Protein AF-A0A1W2EGC6-F1 (afdb_monomer)

Mean predicted aligned error: 6.29 Å

Foldseek 3Di:
DCQVLVLLCLLDVCRSVLDDDDDDPDAQLVVLLVVLVCLVVVPLQAAAEHAPLLDFDQDQLVPDDPVLLLDLVSLQVNVCRGRVDGLVRSNHDFDDDPPDVRSVSSSVSSNSSSVCCVQRYDYHPHRGPLVLLDDLVVLVVVLVVVVWDRDDDDPPSLVNLQVSLCRNPVGSPPVSSVVSSSVSSVVSSVVCDPSSVVVSVVSVSSVVSVVD

Secondary structure (DSSP, 8-state):
--HHHHHHHHH-TTHHHH------SSHHHHHHHHHHHHHHTT-SS--EEE-GGG------GGGS-HHHHH-HHHHHHHHHHHHSS-HHHH-------TTTHHHHHHHHHHHHHHHHHHHHEEE-SSSSHHHHH--HHHHHHHHHHTT-------S-HHHHHHHHHHHHHSS--HHHHHHHHHHHHHHHHHHT-HHHHHHHHHHHHHHHHT--

Sequence (212 aa):
MRRSIDVLAEIGGDYPLLFSVKYFPGGAENIYKKAVVYSEENEIHKFILLDGD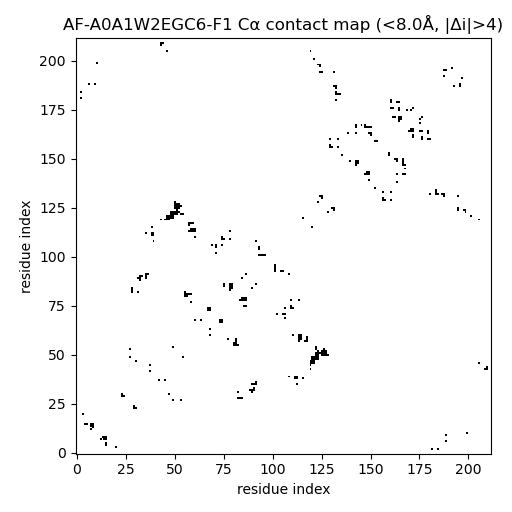KKKVKYDPDTFTTAESENLDFIKSKLKEETSIDFQNLGFRIDGGNMGGNNTQKKESALNYLKFLLKNLEYFPKNIPEEIIWNENFAIDILTATKSTIPTFNTNFKKNIADFTRELYGNDEKSNIKAAQKIFINNFIKKKNNEYHQLSKILQDFKSHVKN

pLDDT: mean 88.52, std 12.73, range [41.5, 98.44]

Solvent-accessible surface area (backbone atoms only — not comparable to full-atom values): 12422 Å² total; per-residue (Å²): 137,68,69,68,46,60,56,28,38,73,78,34,80,60,43,46,80,74,54,87,89,80,86,72,85,74,54,69,61,50,50,55,32,53,45,44,57,39,38,76,67,66,50,72,88,62,72,44,79,44,50,24,72,69,65,56,67,77,56,63,65,90,74,50,52,73,71,50,70,70,32,54,69,56,51,39,50,52,48,23,65,47,61,74,42,55,63,90,73,35,66,75,92,73,71,91,56,99,68,73,56,43,58,56,51,51,38,51,54,51,47,48,38,36,49,37,46,59,76,32,47,49,56,40,93,41,52,43,74,50,62,68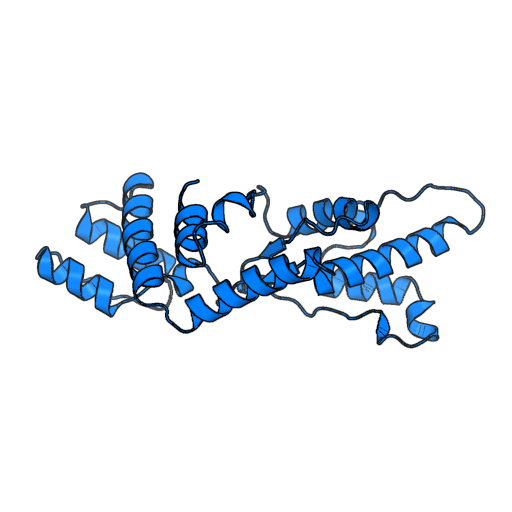,35,60,51,67,69,62,50,52,54,51,30,56,75,69,72,34,72,79,78,90,72,67,92,52,39,69,56,38,51,37,52,53,16,24,50,75,70,77,40,58,48,75,69,43,36,52,50,47,52,48,56,31,45,53,48,38,65,72,64,56,46,73,66,49,52,53,54,51,46,56,56,49,52,57,59,53,63,63,76,112

Organism: NCBI:txid475255

Structure (mmCIF, N/CA/C/O backbone):
data_AF-A0A1W2EGC6-F1
#
_entry.id   AF-A0A1W2EGC6-F1
#
loop_
_atom_site.group_PDB
_atom_site.id
_atom_site.type_symbol
_atom_site.label_atom_id
_atom_site.label_alt_id
_atom_site.label_comp_id
_atom_site.label_asym_id
_atom_site.label_entity_id
_atom_site.label_seq_id
_atom_site.pdbx_PDB_ins_code
_atom_site.Cartn_x
_atom_site.Cartn_y
_atom_site.Cartn_z
_atom_site.occupancy
_atom_site.B_iso_or_equiv
_atom_site.auth_seq_id
_atom_site.auth_comp_id
_atom_site.auth_asym_id
_atom_site.auth_atom_id
_atom_site.pdbx_PDB_model_num
ATOM 1 N N . MET A 1 1 ? -9.279 -9.678 7.321 1.00 42.44 1 MET A N 1
ATOM 2 C CA . MET A 1 1 ? -10.042 -10.578 6.434 1.00 42.44 1 MET A CA 1
ATOM 3 C C . MET A 1 1 ? -11.360 -9.958 5.951 1.00 42.44 1 MET A C 1
ATOM 5 O O . MET A 1 1 ? -11.571 -9.999 4.758 1.00 42.44 1 MET A O 1
ATOM 9 N N . ARG A 1 2 ? -12.194 -9.311 6.793 1.00 41.50 2 ARG A N 1
ATOM 10 C CA . ARG A 1 2 ? -13.458 -8.648 6.359 1.00 41.50 2 ARG A CA 1
ATOM 11 C C . ARG A 1 2 ? -13.393 -7.140 6.017 1.00 41.50 2 ARG A C 1
ATOM 13 O O . ARG A 1 2 ? -14.349 -6.599 5.498 1.00 41.50 2 ARG A O 1
ATOM 20 N N . ARG A 1 3 ? -12.280 -6.453 6.291 1.00 54.50 3 ARG A N 1
ATOM 21 C CA . ARG A 1 3 ? -12.249 -4.977 6.404 1.00 54.50 3 ARG A CA 1
ATOM 22 C C . ARG A 1 3 ? -12.181 -4.196 5.087 1.00 54.50 3 ARG A C 1
ATOM 24 O O . ARG A 1 3 ? -12.656 -3.074 5.034 1.00 54.50 3 ARG A O 1
ATOM 31 N N . SER A 1 4 ? -11.573 -4.767 4.052 1.00 55.12 4 SER A N 1
ATOM 32 C CA . SER A 1 4 ? -11.514 -4.164 2.715 1.00 55.12 4 SER A CA 1
ATOM 33 C C . SER A 1 4 ? -12.829 -4.337 1.949 1.00 55.12 4 SER A C 1
ATOM 35 O O . SER A 1 4 ? -13.190 -3.466 1.170 1.00 55.12 4 SER A O 1
ATOM 37 N N . ILE A 1 5 ? -13.571 -5.416 2.219 1.00 58.78 5 ILE A N 1
ATOM 38 C CA . ILE A 1 5 ? -14.893 -5.687 1.631 1.00 58.78 5 ILE A CA 1
ATOM 39 C C . ILE A 1 5 ? -15.913 -4.627 2.065 1.00 58.78 5 ILE A C 1
ATOM 41 O O . ILE A 1 5 ? -16.660 -4.141 1.224 1.00 58.78 5 ILE A O 1
ATOM 45 N N . ASP A 1 6 ? -15.894 -4.226 3.340 1.00 60.75 6 ASP A N 1
ATOM 46 C CA . ASP A 1 6 ? -16.806 -3.204 3.873 1.00 60.75 6 ASP A CA 1
ATOM 47 C C . ASP A 1 6 ? -16.592 -1.836 3.185 1.00 60.75 6 ASP A C 1
ATOM 49 O O . ASP A 1 6 ? -17.552 -1.153 2.842 1.00 60.75 6 ASP A O 1
ATOM 53 N N . VAL A 1 7 ? -15.333 -1.462 2.907 1.00 61.69 7 VAL A N 1
ATOM 54 C CA . VAL A 1 7 ? -15.005 -0.238 2.147 1.00 61.69 7 VAL A CA 1
ATOM 55 C C . VAL A 1 7 ? -15.459 -0.356 0.691 1.00 61.69 7 VAL A C 1
ATOM 57 O O . VAL A 1 7 ? -16.037 0.583 0.151 1.00 61.69 7 VAL A O 1
ATOM 60 N N . LEU A 1 8 ? -15.220 -1.507 0.054 1.00 65.06 8 LEU A N 1
ATOM 61 C CA . LEU A 1 8 ? -15.619 -1.748 -1.334 1.00 65.06 8 LEU A CA 1
ATOM 62 C C . LEU A 1 8 ? -17.143 -1.683 -1.504 1.00 65.06 8 LEU A C 1
ATOM 64 O O . LEU A 1 8 ? -17.611 -1.067 -2.455 1.00 65.06 8 LEU A O 1
ATOM 68 N N . ALA A 1 9 ? -17.912 -2.254 -0.574 1.00 67.50 9 ALA A N 1
ATOM 69 C CA . ALA A 1 9 ? -19.376 -2.278 -0.638 1.00 67.50 9 ALA A CA 1
ATOM 70 C C . ALA A 1 9 ? -19.982 -0.867 -0.645 1.00 67.50 9 ALA A C 1
ATOM 72 O O . ALA A 1 9 ? -20.970 -0.614 -1.328 1.00 67.50 9 ALA A O 1
ATOM 73 N N . GLU A 1 10 ? -19.348 0.061 0.069 1.00 70.56 10 GLU A N 1
ATOM 74 C CA . GLU A 1 10 ? -19.782 1.455 0.194 1.00 70.56 10 GLU A CA 1
ATOM 75 C C . GLU A 1 10 ? -19.385 2.333 -1.000 1.00 70.56 10 GLU A C 1
ATOM 77 O O . GLU A 1 10 ? -20.019 3.358 -1.249 1.00 70.56 10 GLU A O 1
ATOM 82 N N . ILE A 1 11 ? -18.361 1.935 -1.764 1.00 66.56 11 ILE A N 1
ATOM 83 C CA . ILE A 1 11 ? -18.019 2.570 -3.051 1.00 66.56 11 ILE A CA 1
ATOM 84 C C . ILE A 1 11 ? -19.048 2.176 -4.126 1.00 66.56 11 ILE A C 1
ATOM 86 O O . ILE A 1 11 ? -19.343 2.958 -5.030 1.00 66.56 11 ILE A O 1
ATOM 90 N N . GLY A 1 12 ? -19.624 0.979 -4.013 1.00 66.69 12 GLY A N 1
ATOM 91 C CA . GLY A 1 12 ? -20.760 0.513 -4.800 1.00 66.69 12 GLY A CA 1
ATOM 92 C C . GLY A 1 12 ? -20.976 -0.986 -4.608 1.00 66.69 12 GLY A C 1
ATOM 93 O O . GLY A 1 12 ? -20.007 -1.732 -4.473 1.00 66.69 12 GLY A O 1
ATOM 94 N N . GLY A 1 13 ? -22.235 -1.436 -4.642 1.00 63.94 13 GLY A N 1
ATOM 95 C CA . GLY A 1 13 ? -22.616 -2.817 -4.304 1.00 63.94 13 GLY A CA 1
ATOM 96 C C . GLY A 1 13 ? -21.863 -3.911 -5.074 1.00 63.94 13 GLY A C 1
ATOM 97 O O . GLY A 1 13 ? -21.636 -4.991 -4.534 1.00 63.94 13 GLY A O 1
ATOM 98 N N . ASP A 1 14 ? -21.391 -3.608 -6.284 1.00 66.75 14 ASP A N 1
ATOM 99 C CA . ASP A 1 14 ? -20.684 -4.567 -7.136 1.00 66.75 14 ASP A CA 1
ATOM 100 C C . ASP A 1 14 ? -19.169 -4.624 -6.867 1.00 66.75 14 ASP A C 1
ATOM 102 O O . ASP A 1 14 ? -18.517 -5.606 -7.204 1.00 66.75 14 ASP A O 1
ATOM 106 N N . TYR A 1 15 ? -18.564 -3.600 -6.254 1.00 69.44 15 TYR A N 1
ATOM 107 C CA . TYR A 1 15 ? -17.106 -3.534 -6.050 1.00 69.44 15 TYR A CA 1
ATOM 108 C C . TYR A 1 15 ? -16.531 -4.692 -5.216 1.00 69.44 15 TYR A C 1
ATOM 110 O O . TYR A 1 15 ? -15.470 -5.202 -5.584 1.00 69.44 15 TYR A O 1
ATOM 118 N N . PRO A 1 16 ? -17.195 -5.173 -4.149 1.00 68.75 16 PRO A N 1
ATOM 119 C CA . PRO A 1 16 ? -16.767 -6.379 -3.442 1.00 68.75 16 PRO A CA 1
ATOM 120 C C . PRO A 1 16 ? -16.717 -7.635 -4.313 1.00 68.75 16 PRO A C 1
ATOM 122 O O . PRO A 1 16 ? -15.926 -8.530 -4.032 1.00 68.75 16 PRO A O 1
ATOM 125 N N . LEU A 1 17 ? -17.559 -7.709 -5.349 1.00 67.69 17 LEU A N 1
ATOM 126 C CA . LEU A 1 17 ? -17.585 -8.820 -6.303 1.00 67.69 17 LEU A CA 1
ATOM 127 C C . LEU A 1 17 ? -16.487 -8.678 -7.367 1.00 67.69 17 LEU A C 1
ATOM 129 O O . LEU A 1 17 ? -16.054 -9.673 -7.939 1.00 67.69 17 LEU A O 1
ATOM 133 N N . LEU A 1 18 ? -16.027 -7.449 -7.620 1.00 73.75 18 LEU A N 1
ATOM 134 C CA . LEU A 1 18 ? -15.026 -7.132 -8.641 1.00 73.75 18 LEU A CA 1
ATOM 135 C C . LEU A 1 18 ? -13.580 -7.260 -8.141 1.00 73.75 18 LEU A C 1
ATOM 137 O O . LEU A 1 18 ? -12.683 -7.499 -8.945 1.00 73.75 18 LEU A O 1
ATOM 141 N N . PHE A 1 19 ? -13.332 -7.108 -6.836 1.00 79.75 19 PHE A N 1
ATOM 142 C CA . PHE A 1 19 ? -11.977 -7.101 -6.278 1.00 79.75 19 PHE A CA 1
ATOM 143 C C . PHE A 1 19 ? -11.724 -8.258 -5.307 1.00 79.75 19 PHE A C 1
ATOM 145 O O . PHE A 1 19 ? -12.283 -8.325 -4.214 1.00 79.75 19 PHE A O 1
ATOM 152 N N . SER A 1 20 ? -10.763 -9.119 -5.653 1.00 84.25 20 SER A N 1
ATOM 153 C CA . SER A 1 20 ? -10.203 -10.121 -4.739 1.00 84.25 20 SER A CA 1
ATOM 154 C C . SER A 1 20 ? -8.941 -9.583 -4.053 1.00 84.25 20 SER A C 1
ATOM 156 O O . SER A 1 20 ? -7.845 -9.646 -4.612 1.00 84.25 20 SER A O 1
ATOM 158 N N . VAL A 1 21 ? -9.060 -9.128 -2.803 1.00 84.31 21 VAL A N 1
ATOM 159 C CA . VAL A 1 21 ? -7.919 -8.603 -2.030 1.00 84.31 21 VAL A CA 1
ATOM 160 C C . VAL A 1 21 ? -7.059 -9.736 -1.458 1.00 84.31 21 VAL A C 1
ATOM 162 O O . VAL A 1 21 ? -7.529 -10.540 -0.651 1.00 84.31 21 VAL A O 1
ATOM 165 N N . LYS A 1 22 ? -5.772 -9.768 -1.826 1.00 85.56 22 LYS A N 1
ATOM 166 C CA . LYS A 1 22 ? -4.770 -10.710 -1.297 1.00 85.56 22 LYS A CA 1
ATOM 167 C C . LYS A 1 22 ? -3.690 -9.968 -0.512 1.00 85.56 22 LYS A C 1
ATOM 169 O O . LYS A 1 22 ? -3.225 -8.917 -0.934 1.00 85.56 22 LYS A O 1
ATOM 174 N N . TYR A 1 23 ? -3.265 -10.551 0.607 1.00 82.12 23 TYR A N 1
ATOM 175 C CA . TYR A 1 23 ? -2.163 -10.040 1.425 1.00 82.12 23 TYR A CA 1
ATOM 176 C C . TYR A 1 23 ? -0.958 -10.964 1.290 1.00 82.12 23 TYR A C 1
ATOM 178 O O . TYR A 1 23 ? -1.101 -12.183 1.406 1.00 82.12 23 TYR A O 1
ATOM 186 N N . PHE A 1 24 ? 0.227 -10.395 1.080 1.00 77.69 24 PHE A N 1
ATOM 187 C CA . PHE A 1 24 ? 1.463 -11.163 0.977 1.00 77.69 24 PHE A CA 1
ATOM 188 C C . PHE A 1 24 ? 2.346 -10.955 2.214 1.00 77.69 24 PHE A C 1
ATOM 190 O O . PHE A 1 24 ? 2.638 -9.811 2.565 1.00 77.69 24 PHE A O 1
ATOM 197 N N . PRO A 1 25 ? 2.786 -12.035 2.887 1.00 72.69 25 PRO A N 1
ATOM 198 C CA . PRO A 1 25 ? 3.757 -11.924 3.967 1.00 72.69 25 PRO A CA 1
ATOM 199 C C . PRO A 1 25 ? 5.148 -11.542 3.426 1.00 72.69 25 PRO A C 1
ATOM 201 O O . PRO A 1 25 ? 5.539 -11.940 2.325 1.00 72.69 25 PRO A O 1
ATOM 204 N N . GLY A 1 26 ? 5.908 -10.791 4.228 1.00 73.94 26 GLY A N 1
ATOM 205 C CA . GLY A 1 26 ? 7.280 -10.369 3.907 1.00 73.94 26 GLY A CA 1
ATOM 206 C C . GLY A 1 26 ? 7.415 -8.999 3.231 1.00 73.94 26 GLY A C 1
ATOM 207 O O . GLY A 1 26 ? 8.427 -8.729 2.595 1.00 73.94 26 GLY A O 1
ATOM 208 N N . GLY A 1 27 ? 6.417 -8.126 3.395 1.00 84.56 27 GLY A N 1
ATOM 209 C CA . GLY A 1 27 ? 6.524 -6.700 3.073 1.00 84.56 27 GLY A CA 1
ATOM 210 C C . GLY A 1 27 ? 6.501 -6.364 1.578 1.00 84.56 27 GLY A C 1
ATOM 211 O O . GLY A 1 27 ? 6.242 -7.215 0.727 1.00 84.56 27 GLY A O 1
ATOM 212 N N . ALA A 1 28 ? 6.763 -5.090 1.272 1.00 88.50 28 ALA A N 1
ATOM 213 C CA . ALA A 1 28 ? 6.706 -4.548 -0.088 1.00 88.50 28 ALA A CA 1
ATOM 214 C C . ALA A 1 28 ? 7.710 -5.215 -1.043 1.00 88.50 28 ALA A C 1
ATOM 216 O O . ALA A 1 28 ? 7.395 -5.436 -2.207 1.00 88.50 28 ALA A O 1
ATOM 217 N N . GLU A 1 29 ? 8.889 -5.604 -0.553 1.00 90.56 29 GLU A N 1
ATOM 218 C CA . GLU A 1 29 ? 9.928 -6.228 -1.380 1.00 90.56 29 GLU A CA 1
ATOM 219 C C . GLU A 1 29 ? 9.476 -7.544 -2.017 1.00 90.56 29 GLU A C 1
ATOM 221 O O . GLU A 1 29 ? 9.679 -7.772 -3.210 1.00 90.56 29 GLU A O 1
ATOM 226 N N . ASN A 1 30 ? 8.801 -8.399 -1.248 1.00 91.25 30 ASN A N 1
ATOM 227 C CA . ASN A 1 30 ? 8.245 -9.643 -1.777 1.00 91.25 30 ASN A CA 1
ATOM 228 C C . ASN A 1 30 ? 7.127 -9.396 -2.793 1.00 91.25 30 ASN A C 1
ATOM 230 O O . ASN A 1 30 ? 6.932 -10.212 -3.695 1.00 91.25 30 ASN A O 1
ATOM 234 N N . ILE A 1 31 ? 6.387 -8.296 -2.648 1.00 93.62 31 ILE A N 1
ATOM 235 C CA . ILE A 1 31 ? 5.355 -7.908 -3.608 1.00 93.62 31 ILE A CA 1
ATOM 236 C C . ILE A 1 31 ? 6.010 -7.485 -4.925 1.00 93.62 31 ILE A C 1
ATOM 238 O O . ILE A 1 31 ? 5.598 -8.001 -5.958 1.00 93.62 31 ILE A O 1
ATOM 242 N N . TYR A 1 32 ? 7.067 -6.664 -4.894 1.00 95.00 32 TYR A N 1
ATOM 243 C CA . TYR A 1 32 ? 7.832 -6.306 -6.097 1.00 95.00 32 TYR A CA 1
ATOM 244 C C . TYR A 1 32 ? 8.360 -7.552 -6.824 1.00 95.00 32 TYR A C 1
ATOM 246 O O . TYR A 1 32 ? 8.136 -7.716 -8.016 1.00 95.00 32 TYR A O 1
ATOM 254 N N . LYS A 1 33 ? 8.969 -8.507 -6.111 1.00 93.88 33 LYS A N 1
ATOM 255 C CA . LYS A 1 33 ? 9.461 -9.749 -6.742 1.00 93.88 33 LYS A CA 1
ATOM 256 C C . LYS A 1 33 ? 8.350 -10.566 -7.410 1.00 93.88 33 LYS A C 1
ATOM 258 O O . LYS A 1 33 ? 8.539 -11.127 -8.480 1.00 93.88 33 LYS A O 1
ATOM 263 N N . LYS A 1 34 ? 7.166 -10.638 -6.794 1.00 92.00 34 LYS A N 1
ATOM 264 C CA . LYS A 1 34 ? 6.011 -11.337 -7.386 1.00 92.00 34 LYS A CA 1
ATOM 265 C C . LYS A 1 34 ? 5.402 -10.580 -8.560 1.00 92.00 34 LYS A C 1
ATOM 267 O O . LYS A 1 34 ? 4.899 -11.213 -9.482 1.00 92.00 34 LYS A O 1
ATOM 272 N N . ALA A 1 35 ? 5.447 -9.253 -8.517 1.00 94.06 35 ALA A N 1
ATOM 273 C CA . ALA A 1 35 ? 4.927 -8.388 -9.563 1.00 94.06 35 ALA A CA 1
ATOM 274 C C . ALA A 1 35 ? 5.669 -8.564 -10.892 1.00 94.06 35 ALA A C 1
ATOM 276 O O . ALA A 1 35 ? 5.053 -8.391 -11.938 1.00 94.06 35 ALA A O 1
ATOM 277 N N . VAL A 1 36 ? 6.938 -8.988 -10.862 1.00 94.75 36 VAL A N 1
ATOM 278 C CA . VAL A 1 36 ? 7.692 -9.348 -12.073 1.00 94.75 36 VAL A CA 1
ATOM 279 C C . VAL A 1 36 ? 6.945 -10.391 -12.902 1.00 94.75 36 VAL A C 1
ATOM 281 O O . VAL A 1 36 ? 6.747 -10.185 -14.092 1.00 94.75 36 VAL A O 1
ATOM 284 N N . VAL A 1 37 ? 6.435 -11.453 -12.270 1.00 92.62 37 VAL A N 1
ATOM 285 C CA . VAL A 1 37 ? 5.672 -12.498 -12.975 1.00 92.62 37 VAL A CA 1
ATOM 286 C C . VAL A 1 37 ? 4.398 -11.925 -13.598 1.00 92.62 37 VAL A C 1
ATOM 288 O O . VAL A 1 37 ? 4.062 -12.259 -14.725 1.00 92.62 37 VAL A O 1
ATOM 291 N N . TYR A 1 38 ? 3.705 -11.021 -12.900 1.00 93.56 38 TYR A N 1
ATOM 292 C CA . TYR A 1 38 ? 2.502 -10.379 -13.441 1.00 93.56 38 TYR A CA 1
ATOM 293 C C . TYR A 1 38 ? 2.817 -9.491 -14.645 1.00 93.56 38 TYR A C 1
ATOM 295 O O . TYR A 1 38 ? 2.049 -9.461 -15.601 1.00 93.56 38 TYR A O 1
ATOM 303 N N . SER A 1 39 ? 3.960 -8.807 -14.615 1.00 94.19 39 SER A N 1
ATOM 304 C CA . SER A 1 39 ? 4.441 -8.036 -15.754 1.00 94.19 39 SER A CA 1
ATOM 305 C C . SER A 1 39 ? 4.819 -8.927 -16.937 1.00 94.19 39 SER A C 1
ATOM 307 O O . SER A 1 39 ? 4.468 -8.588 -18.060 1.00 94.19 39 SER A O 1
ATOM 309 N N . GLU A 1 40 ? 5.514 -10.046 -16.710 1.00 91.62 40 GLU A N 1
ATOM 310 C CA . GLU A 1 40 ? 5.886 -11.003 -17.767 1.00 91.62 40 GLU A CA 1
ATOM 311 C C . GLU A 1 40 ? 4.645 -11.660 -18.403 1.00 91.62 40 GLU A C 1
ATOM 313 O O . GLU A 1 40 ? 4.619 -11.916 -19.604 1.00 91.62 40 GLU A O 1
ATOM 318 N N . GLU A 1 41 ? 3.586 -11.877 -17.618 1.00 91.38 41 GLU A N 1
ATOM 319 C CA . GLU A 1 41 ? 2.296 -12.414 -18.074 1.00 91.38 41 GLU A CA 1
ATOM 320 C C . GLU A 1 41 ? 1.387 -11.360 -18.741 1.00 91.38 41 GLU A C 1
ATOM 322 O O . GLU A 1 41 ? 0.291 -11.706 -19.183 1.00 91.38 41 GLU A O 1
ATOM 327 N N . ASN A 1 42 ? 1.806 -10.088 -18.821 1.00 88.19 42 ASN A N 1
ATOM 328 C CA . ASN A 1 42 ? 0.969 -8.956 -19.251 1.00 88.19 42 ASN A CA 1
ATOM 329 C C . ASN A 1 42 ? -0.379 -8.897 -18.507 1.00 88.19 42 ASN A C 1
ATOM 331 O O . ASN A 1 42 ? -1.433 -8.628 -19.086 1.00 88.19 42 ASN A O 1
ATOM 335 N N . GLU A 1 43 ? -0.361 -9.184 -17.208 1.00 90.06 43 GLU A N 1
ATOM 336 C CA . GLU A 1 43 ? -1.568 -9.261 -16.400 1.00 90.06 43 GLU A CA 1
ATOM 337 C C . GLU A 1 43 ? -2.149 -7.870 -16.125 1.00 90.06 43 GLU A C 1
ATOM 339 O O . GLU A 1 43 ? -1.615 -7.094 -15.333 1.00 90.06 43 GLU A O 1
ATOM 344 N N . ILE A 1 44 ? -3.309 -7.586 -16.710 1.00 86.88 44 ILE A N 1
ATOM 345 C CA . ILE A 1 44 ? -3.991 -6.295 -16.557 1.00 86.88 44 ILE A CA 1
ATOM 346 C C . ILE A 1 44 ? -4.962 -6.248 -15.368 1.00 86.88 44 ILE A C 1
ATOM 348 O O . ILE A 1 44 ? -5.380 -5.165 -14.968 1.00 86.88 44 ILE A O 1
ATOM 352 N N . HIS A 1 45 ? -5.314 -7.391 -14.765 1.00 89.00 45 HIS A N 1
ATOM 353 C CA . HIS A 1 45 ? -6.309 -7.462 -13.683 1.00 89.00 45 HIS A 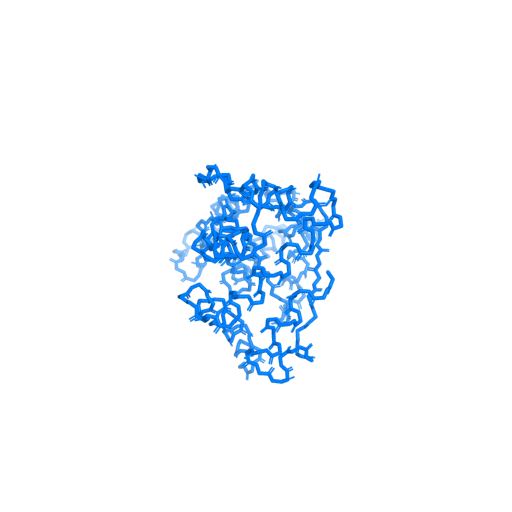CA 1
ATOM 354 C C . HIS A 1 45 ? -5.693 -7.471 -12.280 1.00 89.00 45 HIS A C 1
ATOM 356 O O . HIS A 1 45 ? -6.417 -7.543 -11.281 1.00 89.00 45 HIS A O 1
ATOM 362 N N . LYS A 1 46 ? -4.359 -7.441 -12.172 1.00 91.31 46 LYS A N 1
ATOM 363 C CA . LYS A 1 46 ? -3.656 -7.417 -10.886 1.00 91.31 46 LYS A CA 1
ATOM 364 C C . LYS A 1 46 ? -3.108 -6.024 -10.618 1.00 91.31 46 LYS A C 1
ATOM 366 O O . LYS A 1 46 ? -2.300 -5.496 -11.373 1.00 91.31 46 LYS A O 1
ATOM 371 N N . PHE A 1 47 ? -3.523 -5.480 -9.483 1.00 93.44 47 PHE A N 1
ATOM 372 C CA . PHE A 1 47 ? -3.099 -4.180 -8.989 1.00 93.44 47 PHE A CA 1
ATOM 373 C C . PHE A 1 47 ? -2.425 -4.330 -7.633 1.00 93.44 47 PHE A C 1
ATOM 375 O O . PHE A 1 47 ? -2.715 -5.256 -6.866 1.00 93.44 47 PHE A O 1
ATOM 382 N N . ILE A 1 48 ? -1.520 -3.409 -7.339 1.00 93.94 48 ILE A N 1
ATOM 383 C CA . ILE A 1 48 ? -0.728 -3.386 -6.122 1.00 93.94 48 ILE A CA 1
ATOM 384 C C . ILE A 1 48 ? -1.049 -2.092 -5.387 1.00 93.94 48 ILE A C 1
ATOM 386 O O . ILE A 1 48 ? -1.004 -1.014 -5.965 1.00 93.94 48 ILE A O 1
ATOM 390 N N . LEU A 1 49 ? -1.354 -2.205 -4.097 1.00 93.00 49 LEU A N 1
ATOM 391 C CA . LEU A 1 49 ? -1.516 -1.063 -3.208 1.00 93.00 49 LEU A CA 1
ATOM 392 C C . LEU A 1 49 ? -0.554 -1.233 -2.033 1.00 93.00 49 LEU A C 1
ATOM 394 O O . LEU A 1 49 ? -0.675 -2.201 -1.278 1.00 93.00 49 LEU A O 1
ATOM 398 N N . LEU A 1 50 ? 0.416 -0.329 -1.908 1.00 93.75 50 LEU A N 1
ATOM 399 C CA . LEU A 1 50 ? 1.401 -0.330 -0.821 1.00 93.75 50 LEU A CA 1
ATOM 400 C C . LEU A 1 50 ? 1.123 0.790 0.185 1.00 93.75 50 LEU A C 1
ATOM 402 O O . LEU A 1 50 ? 0.450 1.770 -0.128 1.00 93.75 50 LEU A O 1
ATOM 406 N N . ASP A 1 51 ? 1.665 0.655 1.394 1.00 91.44 51 ASP A N 1
ATOM 407 C CA . ASP A 1 51 ? 1.642 1.719 2.403 1.00 91.44 51 ASP A CA 1
ATOM 408 C C . ASP A 1 51 ? 2.337 2.987 1.871 1.00 91.44 51 ASP A C 1
ATOM 410 O O . ASP A 1 51 ? 3.278 2.908 1.073 1.00 91.44 51 ASP A O 1
ATOM 414 N N . GLY A 1 52 ? 1.873 4.170 2.286 1.00 91.75 52 GLY A N 1
ATOM 415 C CA . GLY A 1 52 ? 2.402 5.438 1.772 1.00 91.75 52 GLY A CA 1
ATOM 416 C C . GLY A 1 52 ? 3.854 5.692 2.173 1.00 91.75 52 GLY A C 1
ATOM 417 O O . GLY A 1 52 ? 4.592 6.321 1.422 1.00 91.75 52 GLY A O 1
ATOM 418 N N . ASP A 1 53 ? 4.309 5.128 3.295 1.00 91.88 53 ASP A N 1
ATOM 419 C CA . ASP A 1 53 ? 5.713 5.173 3.718 1.00 91.88 53 ASP A CA 1
ATOM 420 C C . ASP A 1 53 ? 6.647 4.364 2.794 1.00 91.88 53 ASP A C 1
ATOM 422 O O . ASP A 1 53 ? 7.868 4.497 2.872 1.00 91.88 53 ASP A O 1
ATOM 426 N N . LYS A 1 54 ? 6.091 3.521 1.910 1.00 92.94 54 LYS A N 1
ATOM 427 C CA . LYS A 1 54 ? 6.829 2.782 0.871 1.00 92.94 54 LYS A CA 1
ATOM 428 C C . LYS A 1 54 ? 6.847 3.497 -0.471 1.00 92.94 54 LYS A C 1
ATOM 430 O O . LYS A 1 54 ? 7.396 2.938 -1.424 1.00 92.94 54 LYS A O 1
ATOM 435 N N . LYS A 1 55 ? 6.248 4.688 -0.562 1.00 93.62 55 LYS A N 1
ATOM 436 C CA . LYS A 1 55 ? 6.193 5.472 -1.792 1.00 93.62 55 LYS A CA 1
ATOM 437 C C . LYS A 1 55 ? 7.594 5.822 -2.272 1.00 93.62 55 LYS A C 1
ATOM 439 O O . LYS A 1 55 ? 8.414 6.344 -1.521 1.00 93.62 55 LYS A O 1
ATOM 444 N N . LYS A 1 56 ? 7.847 5.527 -3.543 1.00 92.62 56 LYS A N 1
ATOM 445 C CA . LYS A 1 56 ? 9.102 5.807 -4.242 1.00 92.62 56 LYS A CA 1
ATOM 446 C C . LYS A 1 56 ? 8.804 6.574 -5.523 1.00 92.62 56 LYS A C 1
ATOM 448 O O . LYS A 1 56 ? 7.643 6.737 -5.904 1.00 92.62 56 LYS A O 1
ATOM 453 N N . VAL A 1 57 ? 9.857 7.092 -6.147 1.00 92.88 57 VAL A N 1
ATOM 454 C CA . VAL A 1 57 ? 9.745 7.700 -7.474 1.00 92.88 57 VAL A CA 1
ATOM 455 C C . VAL A 1 57 ? 9.336 6.605 -8.454 1.00 92.88 57 VAL A C 1
ATOM 457 O O . VAL A 1 57 ? 9.966 5.551 -8.479 1.00 92.88 57 VAL A O 1
ATOM 460 N N . LYS A 1 58 ? 8.273 6.862 -9.217 1.00 94.19 58 LYS A N 1
ATOM 461 C CA . LYS A 1 58 ? 7.878 6.036 -10.357 1.00 94.19 58 LYS A CA 1
ATOM 462 C C . LYS A 1 58 ? 8.537 6.587 -11.611 1.00 94.19 58 LYS A C 1
ATOM 464 O O . LYS A 1 58 ? 8.538 7.807 -11.798 1.00 94.19 58 LYS A O 1
ATOM 469 N N . TYR A 1 59 ? 9.040 5.710 -12.466 1.00 96.06 59 TYR A N 1
ATOM 470 C CA . TYR A 1 59 ? 9.616 6.112 -13.744 1.00 96.06 59 TYR A CA 1
ATOM 471 C C . TYR A 1 59 ? 8.711 5.729 -14.908 1.00 96.06 59 TYR A C 1
ATOM 473 O O . TYR A 1 59 ? 8.236 4.599 -14.991 1.00 96.06 59 TYR A O 1
ATOM 481 N N . ASP A 1 60 ? 8.504 6.674 -15.825 1.00 96.75 60 ASP A N 1
ATOM 482 C CA . ASP A 1 60 ? 7.841 6.407 -17.096 1.00 96.75 60 ASP A CA 1
ATOM 483 C C . ASP A 1 60 ? 8.891 6.127 -18.177 1.00 96.75 60 ASP A C 1
ATOM 485 O O . ASP A 1 60 ? 9.564 7.059 -18.628 1.00 96.75 60 ASP A O 1
ATOM 489 N N . PRO A 1 61 ? 9.062 4.864 -18.602 1.00 95.69 61 PRO A N 1
ATOM 490 C CA . PRO A 1 61 ? 10.066 4.528 -19.598 1.00 95.69 61 PRO A CA 1
ATOM 491 C C . PRO A 1 61 ? 9.775 5.117 -20.981 1.00 95.69 61 PRO A C 1
ATOM 493 O O . PRO A 1 61 ? 10.697 5.201 -21.784 1.00 95.69 61 PRO A O 1
ATOM 496 N N . ASP A 1 62 ? 8.549 5.573 -21.264 1.00 95.62 62 ASP A N 1
ATOM 497 C CA . ASP A 1 62 ? 8.239 6.267 -22.521 1.00 95.62 62 ASP A CA 1
ATOM 498 C C . ASP A 1 62 ? 8.796 7.705 -22.550 1.00 95.62 62 ASP A C 1
ATOM 500 O O . ASP A 1 62 ? 8.832 8.338 -23.604 1.00 95.62 62 ASP A O 1
ATOM 504 N N . THR A 1 63 ? 9.290 8.213 -21.413 1.00 96.81 63 THR A N 1
ATOM 505 C CA . THR A 1 63 ? 9.972 9.517 -21.323 1.00 96.81 63 THR A CA 1
ATOM 506 C C . THR A 1 63 ? 11.491 9.430 -21.465 1.00 96.81 63 THR A C 1
ATOM 508 O O . THR A 1 63 ? 12.158 10.462 -21.553 1.00 96.81 63 THR A O 1
ATOM 511 N N . PHE A 1 64 ? 12.057 8.221 -21.484 1.00 97.19 64 PHE A N 1
ATOM 512 C CA . PHE A 1 64 ? 13.497 8.026 -21.615 1.00 97.19 64 PHE A CA 1
ATOM 513 C C . PHE A 1 64 ? 13.964 8.369 -23.031 1.00 97.19 64 PHE A C 1
ATOM 515 O O . PHE A 1 64 ? 13.302 8.069 -24.026 1.00 97.19 64 PHE A O 1
ATOM 522 N N . THR A 1 65 ? 15.153 8.955 -23.148 1.00 97.38 65 THR A N 1
ATOM 523 C CA . THR A 1 65 ? 15.792 9.148 -24.455 1.00 97.38 65 THR A CA 1
ATOM 524 C C . THR A 1 65 ? 16.132 7.801 -25.102 1.00 97.38 65 THR A C 1
ATOM 526 O O . THR A 1 65 ? 16.228 6.770 -24.431 1.00 97.38 65 THR A O 1
ATOM 529 N N . THR A 1 66 ? 16.390 7.790 -26.413 1.00 94.81 66 THR A N 1
ATOM 530 C CA . THR A 1 66 ? 16.845 6.576 -27.113 1.00 94.81 66 THR A CA 1
ATOM 531 C C . THR A 1 66 ? 18.125 6.010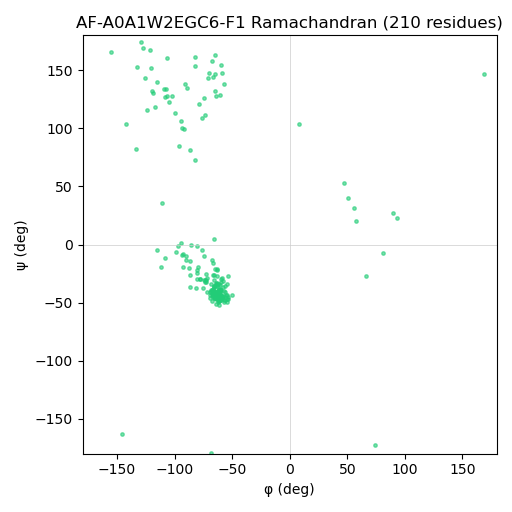 -26.492 1.00 94.81 66 THR A C 1
ATOM 533 O O . THR A 1 66 ? 18.246 4.802 -26.327 1.00 94.81 66 THR A O 1
ATOM 536 N N . ALA A 1 67 ? 19.069 6.872 -26.098 1.00 95.56 67 ALA A N 1
ATOM 537 C CA . ALA A 1 67 ? 20.323 6.442 -25.479 1.00 95.56 67 ALA A CA 1
ATOM 538 C C . ALA A 1 67 ? 20.103 5.794 -24.100 1.00 95.56 67 ALA A C 1
ATOM 540 O O . ALA A 1 67 ? 20.733 4.789 -23.782 1.00 95.56 67 ALA A O 1
ATOM 541 N N . GLU A 1 68 ? 19.193 6.344 -23.295 1.00 96.69 68 GLU A N 1
ATOM 542 C CA . GLU A 1 68 ? 18.823 5.792 -21.987 1.00 96.69 68 GLU A CA 1
ATOM 543 C C . GLU A 1 68 ? 18.056 4.475 -22.118 1.00 96.69 68 GLU A C 1
ATOM 545 O O . GLU A 1 68 ? 18.361 3.511 -21.418 1.00 96.69 68 GLU A O 1
ATOM 550 N N . SER A 1 69 ? 17.113 4.411 -23.059 1.00 92.62 69 SER A N 1
ATOM 551 C CA . SER A 1 69 ? 16.306 3.217 -23.332 1.00 92.62 69 SER A CA 1
ATOM 552 C C . SER A 1 69 ? 17.129 2.056 -23.883 1.00 92.62 69 SER A C 1
ATOM 554 O O . SER A 1 69 ? 16.752 0.906 -23.690 1.00 92.62 69 SER A O 1
ATOM 556 N N . GLU A 1 70 ? 18.256 2.327 -24.545 1.00 93.19 70 GLU A N 1
ATOM 557 C CA . GLU A 1 70 ? 19.203 1.304 -25.003 1.00 93.19 70 GLU A CA 1
ATOM 558 C C . GLU A 1 70 ? 20.239 0.911 -23.933 1.00 93.19 70 GLU A C 1
ATOM 560 O O . GLU A 1 70 ? 20.895 -0.127 -24.050 1.00 93.19 70 GLU A O 1
ATOM 565 N N . ASN A 1 71 ? 20.368 1.689 -22.854 1.00 94.94 71 ASN A N 1
ATOM 566 C CA . ASN A 1 71 ? 21.321 1.431 -21.781 1.00 94.94 71 ASN A CA 1
ATOM 567 C C . ASN A 1 71 ? 20.696 0.580 -20.664 1.00 94.94 71 ASN A C 1
ATOM 569 O O . ASN A 1 71 ? 20.027 1.072 -19.755 1.00 94.94 71 ASN A O 1
ATOM 573 N N . LEU A 1 72 ? 20.984 -0.723 -20.684 1.00 93.94 72 LEU A N 1
ATOM 574 C CA . LEU A 1 72 ? 20.470 -1.659 -19.684 1.00 93.94 72 LEU A CA 1
ATOM 575 C C . 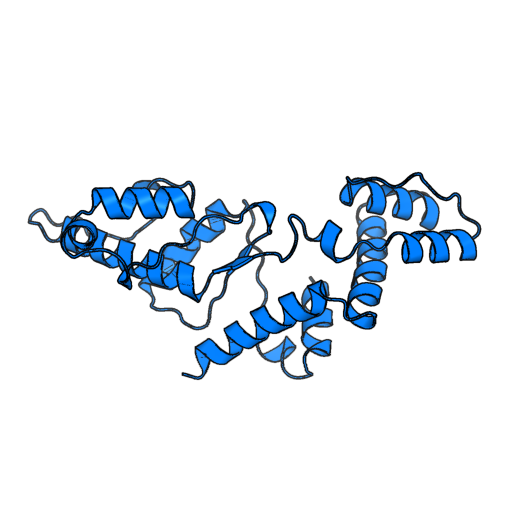LEU A 1 72 ? 20.857 -1.283 -18.241 1.00 93.94 72 LEU A C 1
ATOM 577 O O . LEU A 1 72 ? 20.055 -1.479 -17.331 1.00 93.94 72 LEU A O 1
ATOM 581 N N . ASP A 1 73 ? 22.054 -0.752 -17.998 1.00 95.94 73 ASP A N 1
ATOM 582 C CA . ASP A 1 73 ? 22.484 -0.417 -16.635 1.00 95.94 73 ASP A CA 1
ATOM 583 C C . ASP A 1 73 ? 21.790 0.841 -16.102 1.00 95.94 73 ASP A C 1
ATOM 585 O O . ASP A 1 73 ? 21.479 0.906 -14.910 1.00 95.94 73 ASP A O 1
ATOM 589 N N . PHE A 1 74 ? 21.441 1.780 -16.986 1.00 97.31 74 PHE A N 1
ATOM 590 C CA . PHE A 1 74 ? 20.533 2.877 -16.653 1.00 97.31 74 PHE A CA 1
ATOM 591 C C . PHE A 1 74 ? 19.152 2.345 -16.247 1.00 97.31 74 PHE A C 1
ATOM 593 O O . PHE A 1 74 ? 18.636 2.692 -15.190 1.00 97.31 74 PHE A O 1
ATOM 600 N N . ILE A 1 75 ? 18.567 1.431 -17.021 1.00 97.00 75 ILE A N 1
ATOM 601 C CA . ILE A 1 75 ? 17.232 0.895 -16.705 1.00 97.00 75 ILE A CA 1
ATOM 602 C C . ILE A 1 75 ? 17.250 0.119 -15.378 1.00 97.00 75 ILE A C 1
ATOM 604 O O . ILE A 1 75 ? 16.348 0.267 -14.548 1.00 97.00 75 ILE A O 1
ATOM 608 N N . LYS A 1 76 ? 18.303 -0.670 -15.124 1.00 96.25 76 LYS A N 1
ATOM 609 C CA . LYS A 1 76 ? 18.490 -1.363 -13.838 1.00 96.25 76 LYS A CA 1
ATOM 610 C C . LYS A 1 76 ? 18.591 -0.387 -12.667 1.00 96.25 76 LYS A C 1
ATOM 612 O O . LYS A 1 76 ? 18.072 -0.699 -11.595 1.00 96.25 76 LYS A O 1
ATOM 617 N N . SER A 1 77 ? 19.252 0.761 -12.840 1.00 97.38 77 SER A N 1
ATOM 618 C CA . SER A 1 77 ? 19.351 1.758 -11.770 1.00 97.38 77 SER A CA 1
ATOM 619 C C . SER A 1 77 ? 17.984 2.366 -11.455 1.00 97.38 77 SER A C 1
ATOM 621 O O . SER A 1 77 ? 17.628 2.444 -10.282 1.00 97.38 77 SER A O 1
ATOM 623 N N . LYS A 1 78 ? 17.157 2.650 -12.470 1.00 97.94 78 LYS A N 1
ATOM 624 C CA . LYS A 1 78 ? 15.770 3.117 -12.285 1.00 97.94 78 LYS A CA 1
ATOM 625 C C . LYS A 1 78 ? 14.882 2.101 -11.586 1.00 97.94 78 LYS A C 1
ATOM 627 O O . LYS A 1 78 ? 14.204 2.449 -10.622 1.00 97.94 78 LYS A O 1
ATOM 632 N N . LEU A 1 79 ? 14.980 0.826 -11.955 1.00 96.81 79 LEU A N 1
ATOM 633 C CA . LEU A 1 79 ? 14.297 -0.241 -11.221 1.00 96.81 79 LEU A CA 1
ATOM 634 C C . LEU A 1 79 ? 14.754 -0.341 -9.763 1.00 96.81 79 LEU A C 1
ATOM 636 O O . LEU A 1 79 ? 13.928 -0.545 -8.872 1.00 96.81 79 LEU A O 1
ATOM 640 N N . LYS A 1 80 ? 16.053 -0.189 -9.493 1.00 96.62 80 LYS A N 1
ATOM 641 C CA . LYS A 1 80 ? 16.575 -0.196 -8.122 1.00 96.62 80 LYS A CA 1
ATOM 642 C C . LYS A 1 80 ? 16.086 1.013 -7.328 1.00 96.62 80 LYS A C 1
ATOM 644 O O . LYS A 1 80 ? 15.756 0.860 -6.157 1.00 96.62 80 LYS A O 1
ATOM 649 N N . GLU A 1 81 ? 16.011 2.190 -7.933 1.00 96.38 81 GLU A N 1
ATOM 650 C CA . GLU A 1 81 ? 15.458 3.390 -7.297 1.00 96.38 81 GLU A CA 1
ATOM 651 C C . GLU A 1 81 ? 13.967 3.199 -6.945 1.00 96.38 81 GLU A C 1
ATOM 653 O O . GLU A 1 81 ? 13.556 3.498 -5.822 1.00 96.38 81 GLU A O 1
ATOM 658 N N . GLU A 1 82 ? 13.176 2.608 -7.846 1.00 95.62 82 GLU A N 1
ATOM 659 C CA . GLU A 1 82 ? 11.731 2.395 -7.661 1.00 95.62 82 GLU A CA 1
ATOM 660 C C . GLU A 1 82 ? 11.389 1.209 -6.741 1.00 95.62 82 GLU A C 1
ATOM 662 O O . GLU A 1 82 ? 10.385 1.230 -6.033 1.00 95.62 82 GLU A O 1
ATOM 667 N N . THR A 1 83 ? 12.232 0.174 -6.675 1.00 95.06 83 THR A N 1
ATOM 668 C CA . THR A 1 83 ? 11.940 -1.053 -5.901 1.00 95.06 83 THR A CA 1
ATOM 669 C C . THR A 1 83 ? 12.830 -1.241 -4.674 1.00 95.06 83 THR A C 1
ATOM 671 O O . THR A 1 83 ? 12.432 -1.923 -3.731 1.00 95.06 83 THR A O 1
ATOM 674 N N . SER A 1 84 ? 13.986 -0.573 -4.609 1.00 94.88 84 SER A N 1
ATOM 675 C CA . SER A 1 84 ? 15.112 -0.848 -3.691 1.00 94.88 84 SER A CA 1
ATOM 676 C C . SER A 1 84 ? 15.683 -2.264 -3.787 1.00 94.88 84 SER A C 1
ATOM 678 O O . SER A 1 84 ? 16.356 -2.719 -2.867 1.00 94.88 84 SER A O 1
ATOM 680 N N . ILE A 1 85 ? 15.439 -2.958 -4.898 1.00 94.69 85 ILE A N 1
ATOM 681 C CA . ILE A 1 85 ? 15.920 -4.315 -5.140 1.00 94.69 85 ILE A CA 1
ATOM 682 C C . ILE A 1 85 ? 16.811 -4.276 -6.376 1.00 94.69 85 ILE A C 1
ATOM 684 O O . ILE A 1 85 ? 16.449 -3.706 -7.403 1.00 94.69 85 ILE A O 1
ATOM 688 N N . ASP A 1 86 ? 17.990 -4.884 -6.281 1.00 94.12 86 ASP A N 1
ATOM 689 C CA . ASP A 1 86 ? 18.848 -5.033 -7.451 1.00 94.12 86 ASP A CA 1
ATOM 690 C C . ASP A 1 86 ? 18.194 -5.939 -8.502 1.00 94.12 86 ASP A C 1
ATOM 692 O O . ASP A 1 86 ? 17.529 -6.920 -8.168 1.00 94.12 86 ASP A O 1
ATOM 696 N N . PHE A 1 87 ? 18.442 -5.658 -9.780 1.00 93.12 87 PHE A N 1
ATOM 697 C CA . PHE A 1 87 ? 17.828 -6.369 -10.903 1.00 93.12 87 PHE A CA 1
ATOM 698 C C . PHE A 1 87 ? 17.927 -7.901 -10.804 1.00 93.12 87 PHE A C 1
ATOM 700 O O . PHE A 1 87 ? 16.940 -8.604 -11.008 1.00 93.12 87 PHE A O 1
ATOM 707 N N . GLN A 1 88 ? 19.091 -8.431 -10.421 1.00 90.62 88 GLN A N 1
ATOM 708 C CA . GLN A 1 88 ? 19.320 -9.871 -10.252 1.00 90.62 88 GLN A CA 1
ATOM 709 C C . GLN A 1 88 ? 18.465 -10.509 -9.145 1.00 90.62 88 GLN A C 1
ATOM 711 O O . GLN A 1 88 ? 18.238 -11.714 -9.161 1.00 90.62 88 GLN A O 1
ATOM 716 N N . ASN A 1 89 ? 17.976 -9.705 -8.199 1.00 92.44 89 ASN A N 1
ATOM 717 C CA . ASN A 1 89 ? 17.180 -10.146 -7.057 1.00 92.44 89 ASN A CA 1
ATOM 718 C C . ASN A 1 89 ? 15.670 -9.955 -7.272 1.00 92.44 89 ASN A C 1
ATOM 720 O O . ASN A 1 89 ? 14.886 -10.391 -6.426 1.00 92.44 89 ASN A O 1
ATOM 724 N N . LEU A 1 90 ? 15.255 -9.309 -8.370 1.00 91.00 90 LEU A N 1
ATOM 725 C CA . LEU A 1 90 ? 13.842 -9.104 -8.708 1.00 91.00 90 LEU A CA 1
ATOM 726 C C . LEU A 1 90 ? 13.156 -10.396 -9.173 1.00 91.00 90 LEU A C 1
ATOM 728 O O . LEU A 1 90 ? 11.957 -10.543 -8.965 1.00 91.00 90 LEU A O 1
ATOM 732 N N . GLY A 1 91 ? 13.916 -11.358 -9.707 1.00 89.81 91 GLY A N 1
ATOM 733 C CA . GLY A 1 91 ? 13.393 -12.677 -10.076 1.00 89.81 91 GLY A CA 1
ATOM 734 C C . GLY A 1 91 ? 12.865 -12.788 -11.509 1.00 89.81 91 GLY A C 1
ATOM 735 O O . GLY A 1 91 ? 12.004 -13.627 -11.757 1.00 89.81 91 GLY A O 1
ATOM 736 N N . PHE A 1 92 ? 13.378 -11.970 -12.434 1.00 89.44 92 PHE A N 1
ATOM 737 C CA . PHE A 1 92 ? 13.109 -12.099 -13.872 1.00 89.44 92 PHE A CA 1
ATOM 738 C C . PHE A 1 92 ? 13.497 -13.480 -14.407 1.00 89.44 92 PHE A C 1
ATOM 740 O O . PHE A 1 92 ? 14.571 -14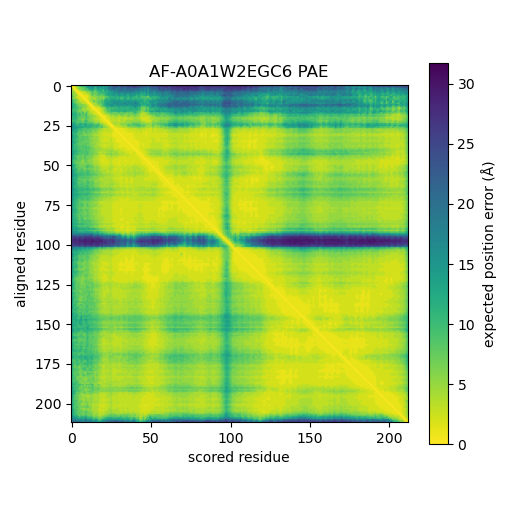.002 -14.082 1.00 89.44 92 PHE A O 1
ATOM 747 N N . ARG A 1 93 ? 12.652 -14.048 -15.269 1.00 83.38 93 ARG A N 1
ATOM 748 C CA . ARG A 1 93 ? 12.883 -15.347 -15.915 1.00 83.38 93 ARG A CA 1
ATOM 749 C C . ARG A 1 93 ? 13.491 -15.128 -17.297 1.00 83.38 93 ARG A C 1
ATOM 751 O O . ARG A 1 93 ? 12.784 -15.075 -18.293 1.00 83.38 93 ARG A O 1
ATOM 758 N N . ILE A 1 94 ? 14.813 -14.976 -17.354 1.00 79.56 94 ILE A N 1
ATOM 759 C CA . ILE A 1 94 ? 15.538 -14.759 -18.616 1.00 79.56 94 ILE A CA 1
ATOM 760 C C . ILE A 1 94 ? 16.308 -16.019 -19.004 1.00 79.56 94 ILE A C 1
ATOM 762 O O . ILE A 1 94 ? 17.124 -16.511 -18.219 1.00 79.56 94 ILE A O 1
ATOM 766 N N . ASP A 1 95 ? 16.107 -16.491 -20.234 1.00 63.00 95 ASP A N 1
ATOM 767 C CA . ASP A 1 95 ? 16.819 -17.650 -20.766 1.00 63.00 95 ASP A CA 1
ATOM 768 C C . ASP A 1 95 ? 18.279 -17.306 -21.115 1.00 63.00 95 ASP A C 1
ATOM 770 O O . ASP A 1 95 ? 18.603 -16.368 -21.851 1.00 63.00 95 ASP A O 1
ATOM 774 N N . GLY A 1 96 ? 19.204 -18.087 -20.556 1.00 53.25 96 GLY A N 1
ATOM 775 C CA . GLY A 1 96 ? 20.647 -17.911 -20.708 1.00 53.25 96 GLY A CA 1
ATOM 776 C C . GLY A 1 96 ? 21.197 -18.509 -22.003 1.00 53.25 96 GLY A C 1
ATOM 777 O O . GLY A 1 96 ? 21.883 -19.523 -21.960 1.00 53.25 96 GLY A O 1
ATOM 778 N N . GLY A 1 97 ? 20.928 -17.890 -23.154 1.00 48.53 97 GLY A N 1
ATOM 779 C CA . GLY A 1 97 ? 21.576 -18.242 -24.427 1.00 48.53 97 GLY A CA 1
ATOM 780 C C . GLY A 1 97 ? 22.882 -17.468 -24.668 1.00 48.53 97 GLY A C 1
ATOM 781 O O . GLY A 1 97 ? 22.917 -16.248 -24.512 1.00 48.53 97 GLY A O 1
ATOM 782 N N . ASN A 1 98 ? 23.944 -18.158 -25.104 1.00 44.00 98 ASN A N 1
ATOM 783 C CA . ASN A 1 98 ? 25.322 -17.651 -25.282 1.00 44.00 98 ASN A CA 1
ATOM 784 C C . ASN A 1 98 ? 25.537 -16.565 -26.371 1.00 44.00 98 ASN A C 1
ATOM 786 O O . ASN A 1 98 ? 26.676 -16.177 -26.612 1.00 44.00 98 ASN A O 1
ATOM 790 N N . MET A 1 99 ? 24.497 -16.056 -27.043 1.00 48.38 99 MET A N 1
ATOM 791 C CA . MET A 1 99 ? 24.645 -15.100 -28.154 1.00 48.38 99 MET A CA 1
ATOM 792 C C . MET A 1 99 ? 23.686 -13.912 -28.035 1.00 48.38 99 MET A C 1
ATOM 794 O O . MET A 1 99 ? 22.634 -13.915 -28.661 1.00 48.38 99 MET A O 1
ATOM 798 N N . GLY A 1 100 ? 24.036 -12.896 -27.238 1.00 48.25 100 GLY A N 1
ATOM 799 C CA . GLY A 1 100 ? 23.466 -11.533 -27.298 1.00 48.25 100 GLY A CA 1
ATOM 800 C C . GLY A 1 100 ? 21.984 -11.336 -26.923 1.00 48.25 100 GLY A C 1
ATOM 801 O O . GLY A 1 100 ? 21.635 -10.277 -26.407 1.00 48.25 100 GLY A O 1
ATOM 802 N N . GLY A 1 101 ? 21.122 -12.344 -27.088 1.00 55.03 101 GLY A N 1
ATOM 803 C CA . GLY A 1 101 ? 19.677 -12.285 -26.837 1.00 55.03 101 GLY A CA 1
ATOM 804 C C . GLY A 1 101 ? 19.306 -12.056 -25.371 1.00 55.03 101 GLY A C 1
ATOM 805 O O . GLY A 1 101 ? 18.245 -11.512 -25.085 1.00 55.03 101 GLY A O 1
ATOM 806 N N . ASN A 1 102 ? 20.214 -12.364 -24.442 1.00 72.75 102 ASN A N 1
ATOM 807 C CA . ASN A 1 102 ? 20.003 -12.183 -23.007 1.00 72.75 102 ASN A CA 1
ATOM 808 C C . ASN A 1 102 ? 19.890 -10.693 -22.615 1.00 72.75 102 ASN A C 1
ATOM 810 O O . ASN A 1 102 ? 19.044 -10.326 -21.804 1.00 72.75 102 ASN A O 1
ATOM 814 N N . ASN A 1 103 ? 20.694 -9.807 -23.218 1.00 82.50 103 ASN A N 1
ATOM 815 C CA . ASN A 1 103 ? 20.660 -8.381 -22.869 1.00 82.50 103 ASN A CA 1
ATOM 816 C C . ASN A 1 103 ? 19.431 -7.673 -23.446 1.00 82.50 103 ASN A C 1
ATOM 818 O O . ASN A 1 103 ? 18.840 -6.845 -22.755 1.00 82.50 103 ASN A O 1
ATOM 822 N N . THR A 1 104 ? 19.009 -8.032 -24.660 1.00 87.25 104 THR A N 1
ATOM 823 C CA . THR A 1 104 ? 17.772 -7.509 -25.255 1.00 87.25 104 THR A CA 1
ATOM 824 C C . THR A 1 104 ? 16.550 -7.947 -24.449 1.00 87.25 104 THR A C 1
ATOM 826 O O . THR A 1 104 ? 15.752 -7.096 -24.072 1.00 87.25 104 THR A O 1
ATOM 829 N N . GLN A 1 105 ? 16.453 -9.233 -24.084 1.00 88.56 105 GLN A N 1
ATOM 830 C CA . GLN A 1 105 ? 15.360 -9.740 -23.241 1.00 88.56 105 GLN A CA 1
ATOM 831 C C . GLN A 1 105 ? 15.345 -9.093 -21.852 1.00 88.56 105 GLN A C 1
ATOM 833 O O . GLN A 1 105 ? 14.286 -8.701 -21.366 1.00 88.56 105 GLN A O 1
ATOM 838 N N . LYS A 1 106 ? 16.516 -8.925 -21.219 1.00 91.00 106 LYS A N 1
ATOM 839 C CA . LYS A 1 106 ? 16.653 -8.193 -19.947 1.00 91.00 106 LYS A CA 1
ATOM 840 C C . LYS A 1 106 ? 16.125 -6.772 -20.052 1.00 91.00 106 LYS A C 1
ATOM 842 O O . LYS A 1 106 ? 15.394 -6.334 -19.171 1.00 91.00 106 LYS A O 1
ATOM 847 N N . LYS A 1 107 ? 16.521 -6.063 -21.109 1.00 93.00 107 LYS A N 1
ATOM 848 C CA . LYS A 1 107 ? 16.130 -4.677 -21.370 1.00 93.00 107 LYS A CA 1
ATOM 849 C C . LYS A 1 107 ? 14.621 -4.566 -21.540 1.00 93.00 107 LYS A C 1
ATOM 851 O O . LYS A 1 107 ? 13.987 -3.788 -20.838 1.00 93.00 107 LYS A O 1
ATOM 856 N N . GLU A 1 108 ? 14.051 -5.387 -22.413 1.00 92.56 108 GLU A N 1
ATOM 857 C CA . GLU A 1 108 ? 12.614 -5.408 -22.675 1.00 92.56 108 GLU A CA 1
ATOM 858 C C . GLU A 1 108 ? 11.812 -5.758 -21.415 1.00 92.56 108 GLU A C 1
ATOM 860 O O . GLU A 1 108 ? 10.904 -5.020 -21.042 1.00 92.56 108 GLU A O 1
ATOM 865 N N . SER A 1 109 ? 12.211 -6.807 -20.689 1.00 94.06 109 SER A N 1
ATOM 866 C CA . SER A 1 109 ? 11.557 -7.205 -19.433 1.00 94.06 109 SER A CA 1
ATOM 867 C C . SER A 1 109 ? 11.627 -6.099 -18.378 1.00 94.06 109 SER A C 1
ATOM 869 O O . SER A 1 109 ? 10.652 -5.844 -17.676 1.00 94.06 109 SER A O 1
ATOM 871 N N . ALA A 1 110 ? 12.764 -5.404 -18.282 1.00 95.31 110 ALA A N 1
ATOM 872 C CA . ALA A 1 110 ? 12.949 -4.303 -17.347 1.00 95.31 110 ALA A CA 1
ATOM 873 C C . ALA A 1 110 ? 12.062 -3.092 -17.683 1.00 95.31 110 ALA A C 1
ATOM 875 O O . ALA A 1 110 ? 11.425 -2.536 -16.788 1.00 95.31 110 ALA A O 1
ATOM 876 N N . LEU A 1 111 ? 11.990 -2.706 -18.962 1.00 96.12 111 LEU A N 1
ATOM 877 C CA . LEU A 1 111 ? 11.128 -1.616 -19.430 1.00 96.12 111 LEU A CA 1
ATOM 878 C C . LEU A 1 111 ? 9.649 -1.961 -19.238 1.00 96.12 111 LEU A C 1
ATOM 880 O O . LEU A 1 111 ? 8.894 -1.140 -18.721 1.00 96.12 111 LEU A O 1
ATOM 884 N N . ASN A 1 112 ? 9.244 -3.183 -19.585 1.00 95.44 112 ASN A N 1
ATOM 885 C CA . ASN A 1 112 ? 7.876 -3.656 -19.376 1.00 95.44 112 ASN A CA 1
ATOM 886 C C . ASN A 1 112 ? 7.508 -3.651 -17.892 1.00 95.44 112 ASN A C 1
ATOM 888 O O . ASN A 1 112 ? 6.411 -3.224 -17.540 1.00 95.44 112 ASN A O 1
ATOM 892 N N . TYR A 1 113 ? 8.440 -4.030 -17.017 1.00 97.25 113 TYR A N 1
ATOM 893 C CA . TYR A 1 113 ? 8.202 -3.996 -15.582 1.00 97.25 113 TYR A CA 1
ATOM 894 C C . TYR A 1 113 ? 8.075 -2.569 -15.033 1.00 97.25 113 TYR A C 1
ATOM 896 O O . TYR A 1 113 ? 7.179 -2.322 -14.229 1.00 97.25 113 TYR A O 1
ATOM 904 N N . LEU A 1 114 ? 8.874 -1.606 -15.510 1.00 97.19 114 LEU A N 1
ATOM 905 C CA . LEU A 1 114 ? 8.671 -0.183 -15.190 1.00 97.19 114 LEU A CA 1
ATOM 906 C C . LEU A 1 114 ? 7.284 0.303 -15.640 1.00 97.19 114 LEU A C 1
ATOM 908 O O . LEU A 1 114 ? 6.562 0.910 -14.853 1.00 97.19 114 LEU A O 1
ATOM 912 N N . LYS A 1 115 ? 6.858 -0.034 -16.867 1.00 96.06 115 LYS A N 1
ATOM 913 C CA . LYS A 1 115 ? 5.505 0.296 -17.361 1.00 96.06 115 LYS A CA 1
ATOM 914 C C . LYS A 1 115 ? 4.410 -0.334 -16.507 1.00 96.06 115 LYS A C 1
ATOM 916 O O . LYS A 1 115 ? 3.402 0.314 -16.228 1.00 96.06 115 LYS A O 1
ATOM 921 N N . PHE A 1 116 ? 4.598 -1.588 -16.106 1.00 95.94 116 PHE A N 1
ATOM 922 C CA . PHE A 1 116 ? 3.667 -2.294 -15.238 1.00 95.94 116 PHE A CA 1
ATOM 923 C C . PHE A 1 116 ? 3.559 -1.599 -13.880 1.00 95.94 116 PHE A C 1
ATOM 925 O O . PHE A 1 116 ? 2.454 -1.306 -13.439 1.00 95.94 116 PHE A O 1
ATOM 932 N N . LEU A 1 117 ? 4.677 -1.277 -13.223 1.00 96.00 117 LEU A N 1
ATOM 933 C CA . LEU A 1 117 ? 4.648 -0.568 -11.940 1.00 96.00 117 LEU A CA 1
ATOM 934 C C . LEU A 1 117 ? 3.995 0.81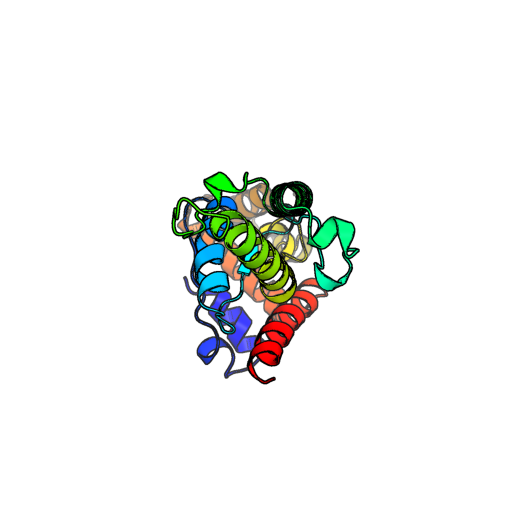0 -12.075 1.00 96.00 117 LEU A C 1
ATOM 936 O O . LEU A 1 117 ? 3.134 1.156 -11.267 1.00 96.00 117 LEU A O 1
ATOM 940 N N . LEU A 1 118 ? 4.310 1.557 -13.132 1.00 95.06 118 LEU A N 1
ATOM 941 C CA . LEU A 1 118 ? 3.705 2.863 -13.379 1.00 95.06 118 LEU A CA 1
ATOM 942 C C . LEU A 1 118 ? 2.169 2.798 -13.374 1.00 95.06 118 LEU A C 1
ATOM 944 O O . LEU A 1 118 ? 1.531 3.633 -12.727 1.00 95.06 118 LEU A O 1
ATOM 948 N N . LYS A 1 119 ? 1.599 1.793 -14.052 1.00 93.12 119 LYS A N 1
ATOM 949 C CA . LYS A 1 119 ? 0.151 1.621 -14.259 1.00 93.12 119 LYS A CA 1
ATOM 950 C C . LYS A 1 119 ? -0.565 0.866 -13.137 1.00 93.12 119 LYS A C 1
ATOM 952 O O . LYS A 1 119 ? -1.713 1.174 -12.826 1.00 93.12 119 LYS A O 1
ATOM 957 N N . ASN A 1 120 ? 0.080 -0.137 -12.546 1.00 94.44 120 ASN A N 1
ATOM 958 C CA . ASN A 1 120 ? -0.582 -1.125 -11.691 1.00 94.44 120 ASN A CA 1
ATOM 959 C C . ASN A 1 120 ? -0.254 -0.974 -10.201 1.00 94.44 120 ASN A C 1
ATOM 961 O O . ASN A 1 120 ? -0.905 -1.623 -9.383 1.00 94.44 120 ASN A O 1
ATOM 965 N N . LEU A 1 121 ? 0.734 -0.159 -9.822 1.00 94.88 121 LEU A N 1
ATOM 966 C CA . LEU A 1 121 ? 1.090 0.093 -8.424 1.00 94.88 121 LEU A CA 1
ATOM 967 C C . LEU A 1 121 ? 0.554 1.446 -7.968 1.00 94.88 121 LEU A C 1
ATOM 969 O O . LEU A 1 121 ? 0.879 2.453 -8.566 1.00 94.88 121 LEU A O 1
ATOM 973 N N . GLU A 1 122 ? -0.167 1.511 -6.857 1.00 95.56 122 GLU A N 1
ATOM 974 C CA . GLU A 1 122 ? -0.503 2.760 -6.166 1.00 95.56 122 GLU A CA 1
ATOM 975 C C . GLU A 1 122 ? -0.165 2.680 -4.676 1.00 95.56 122 GLU A C 1
ATOM 977 O O . GLU A 1 122 ? 0.236 1.633 -4.153 1.00 95.56 122 GLU A O 1
ATOM 982 N N . TYR A 1 123 ? -0.322 3.804 -3.978 1.00 94.31 123 TYR A N 1
ATOM 983 C CA . TYR A 1 123 ? -0.012 3.913 -2.556 1.00 94.31 123 TYR A CA 1
ATOM 984 C C . TYR A 1 123 ? -1.196 4.450 -1.738 1.00 94.31 123 TYR A C 1
ATOM 986 O O . TYR A 1 123 ? -1.897 5.368 -2.158 1.00 94.31 123 TYR A O 1
ATOM 994 N N . PHE A 1 124 ? -1.355 3.918 -0.522 1.00 92.62 124 PHE A N 1
ATOM 995 C CA . PHE A 1 124 ? -1.473 4.736 0.687 1.00 92.62 124 PHE A CA 1
ATOM 996 C C . PHE A 1 124 ? -1.598 6.275 0.538 1.00 92.62 124 PHE A C 1
ATOM 998 O O . PHE A 1 124 ? -0.543 6.881 0.349 1.00 92.62 124 PHE A O 1
ATOM 1005 N N . PRO A 1 125 ? -2.751 6.973 0.685 1.00 91.62 125 PRO A N 1
ATOM 1006 C CA . PRO A 1 125 ? -2.748 8.448 0.731 1.00 91.62 125 PRO A CA 1
ATOM 1007 C C . PRO A 1 125 ? -1.986 9.031 1.935 1.00 91.62 125 PRO A C 1
ATOM 1009 O O . PRO A 1 125 ? -1.574 10.190 1.911 1.00 91.62 125 PRO A O 1
ATOM 1012 N N . LYS A 1 126 ? -1.805 8.231 2.991 1.00 94.06 126 LYS A N 1
ATOM 1013 C CA . LYS A 1 126 ? -1.009 8.547 4.182 1.00 94.06 126 LYS A CA 1
ATOM 1014 C C . LYS A 1 126 ? 0.089 7.510 4.370 1.00 94.06 126 LYS A C 1
ATOM 1016 O O . LYS A 1 126 ? 0.044 6.441 3.759 1.00 94.06 126 LYS A O 1
ATOM 1021 N N . ASN A 1 127 ? 1.039 7.813 5.252 1.00 92.75 127 ASN A N 1
ATOM 1022 C CA . ASN A 1 127 ? 2.218 6.978 5.465 1.00 92.75 127 ASN A CA 1
ATOM 1023 C C . ASN A 1 127 ? 1.844 5.568 5.922 1.00 92.75 127 ASN A C 1
ATOM 1025 O O . ASN A 1 127 ? 2.383 4.594 5.405 1.00 92.75 127 ASN A O 1
ATOM 1029 N N . ILE A 1 128 ? 0.893 5.459 6.852 1.00 91.69 128 ILE A N 1
ATOM 1030 C CA . ILE A 1 128 ? 0.417 4.174 7.372 1.00 91.69 128 ILE A CA 1
ATOM 1031 C C . ILE A 1 128 ? -1.117 4.113 7.407 1.00 91.69 128 ILE A C 1
ATOM 1033 O O . ILE A 1 128 ? -1.768 5.145 7.588 1.00 91.69 128 ILE A O 1
ATOM 1037 N N . PRO A 1 129 ? -1.728 2.920 7.304 1.00 90.19 129 PRO A N 1
ATOM 1038 C CA . PRO A 1 129 ? -3.183 2.777 7.356 1.00 90.19 129 PRO A CA 1
ATOM 1039 C C . PRO A 1 129 ? -3.820 3.283 8.656 1.00 90.19 129 PRO A C 1
ATOM 1041 O O . PRO A 1 129 ? -4.948 3.773 8.633 1.00 90.19 129 PRO A O 1
ATOM 1044 N N . GLU A 1 130 ? -3.124 3.184 9.794 1.00 94.12 130 GLU A N 1
ATOM 1045 C CA . GLU A 1 130 ? -3.642 3.676 11.076 1.00 94.12 130 GLU A CA 1
ATOM 1046 C C . GLU A 1 130 ? -3.859 5.192 11.082 1.00 94.12 130 GLU A C 1
ATOM 1048 O O . GLU A 1 130 ? -4.828 5.655 11.676 1.00 94.12 130 GLU A O 1
ATOM 1053 N N . GLU A 1 131 ? -3.015 5.950 10.379 1.00 95.25 131 GLU A N 1
ATOM 1054 C CA . GLU A 1 131 ? -3.161 7.402 10.222 1.00 95.25 131 GLU A CA 1
ATOM 1055 C C . GLU A 1 131 ? -4.443 7.764 9.457 1.00 95.25 131 GLU A C 1
ATOM 1057 O O . GLU A 1 131 ? -5.084 8.764 9.756 1.00 95.25 131 GLU A O 1
ATOM 1062 N N . ILE A 1 132 ? -4.853 6.928 8.497 1.00 93.69 132 ILE A N 1
ATOM 1063 C CA . ILE A 1 132 ? -6.031 7.164 7.645 1.00 93.69 132 ILE A CA 1
ATOM 1064 C C . ILE A 1 132 ? -7.330 7.047 8.442 1.00 93.69 132 ILE A C 1
ATOM 1066 O O . ILE A 1 132 ? -8.272 7.809 8.227 1.00 93.69 132 ILE A O 1
ATOM 1070 N N . ILE A 1 133 ? -7.397 6.055 9.333 1.00 94.56 133 ILE A N 1
ATOM 1071 C CA . ILE A 1 133 ? -8.621 5.726 10.072 1.00 94.56 133 ILE A CA 1
ATOM 1072 C C . ILE A 1 133 ? -8.704 6.437 11.424 1.00 94.56 133 ILE A C 1
ATOM 1074 O O . ILE A 1 133 ? -9.792 6.514 12.000 1.00 94.56 133 ILE A O 1
ATOM 1078 N N . TRP A 1 134 ? -7.577 6.921 11.956 1.00 96.62 134 TRP A N 1
ATOM 1079 C CA . TRP A 1 134 ? -7.546 7.590 13.250 1.00 96.62 134 TRP A CA 1
ATOM 1080 C C . TRP A 1 134 ? -8.349 8.891 13.213 1.00 96.62 134 TRP A C 1
ATOM 1082 O O . TRP A 1 134 ? -8.207 9.723 12.320 1.00 96.62 134 TRP A O 1
ATOM 1092 N N . ASN A 1 135 ? -9.200 9.075 14.216 1.00 96.31 135 ASN A N 1
ATOM 1093 C CA . ASN A 1 135 ? -9.953 10.302 14.412 1.00 96.31 135 ASN A CA 1
ATOM 1094 C C . ASN A 1 135 ? -10.025 10.568 15.912 1.00 96.31 135 ASN A C 1
ATOM 1096 O O . ASN A 1 135 ? -10.779 9.907 16.626 1.00 96.31 135 ASN A O 1
ATOM 1100 N N . GLU A 1 136 ? -9.213 11.518 16.364 1.00 97.25 136 GLU A N 1
ATOM 1101 C CA . GLU A 1 136 ? -9.045 11.833 17.779 1.00 97.25 136 GLU A CA 1
ATOM 1102 C C . GLU A 1 136 ? -10.346 12.302 18.431 1.00 97.25 136 GLU A C 1
ATOM 1104 O O . GLU A 1 136 ? -10.750 11.734 19.439 1.00 97.25 136 GLU A O 1
ATOM 1109 N N . ASN A 1 137 ? -11.056 13.249 17.811 1.00 97.06 137 ASN A N 1
ATOM 1110 C CA . ASN A 1 137 ? -12.333 13.743 18.335 1.00 97.06 137 ASN A CA 1
ATOM 1111 C C . ASN A 1 137 ? -13.336 12.599 18.511 1.00 97.06 137 ASN A C 1
ATOM 1113 O O . ASN A 1 137 ? -13.956 12.464 19.555 1.00 97.06 137 ASN A O 1
ATOM 1117 N N . PHE A 1 138 ? -13.422 11.707 17.524 1.00 97.50 138 PHE A N 1
ATOM 1118 C CA . PHE A 1 138 ? -14.301 10.544 17.609 1.00 97.50 138 PHE A CA 1
ATOM 1119 C C . PHE A 1 138 ? -13.874 9.547 18.700 1.00 97.50 138 PHE A C 1
ATOM 1121 O O . PHE A 1 138 ? -14.725 8.939 19.347 1.00 97.50 138 PHE A O 1
ATOM 1128 N N . ALA A 1 139 ? -12.568 9.375 18.926 1.00 97.88 139 ALA A N 1
ATOM 1129 C CA . ALA A 1 139 ? -12.057 8.563 20.028 1.00 97.88 139 ALA A CA 1
ATOM 1130 C C . ALA A 1 139 ? -12.442 9.167 21.391 1.00 97.88 139 ALA A C 1
ATOM 1132 O O . ALA A 1 139 ? -12.936 8.449 22.260 1.00 97.88 139 ALA A O 1
ATOM 1133 N N . ILE A 1 140 ? -12.264 10.483 21.549 1.00 98.06 140 ILE A N 1
ATOM 1134 C CA . ILE A 1 140 ? -12.630 11.254 22.747 1.00 98.06 140 ILE A CA 1
ATOM 1135 C C . ILE A 1 140 ? -14.134 11.156 23.020 1.00 98.06 140 ILE A C 1
ATOM 1137 O O . ILE A 1 140 ? -14.528 10.900 24.159 1.00 98.06 140 ILE A O 1
ATOM 1141 N N . ASP A 1 141 ? -14.968 11.308 21.989 1.00 98.00 141 ASP A N 1
ATOM 1142 C CA . ASP A 1 141 ? -16.427 11.222 22.103 1.00 98.00 141 ASP A CA 1
ATOM 1143 C C . ASP A 1 141 ? -16.863 9.853 22.645 1.00 98.00 141 ASP A C 1
ATOM 1145 O O . ASP A 1 141 ? -17.686 9.775 23.560 1.00 98.00 141 ASP A O 1
ATOM 1149 N N . ILE A 1 142 ? -16.277 8.764 22.128 1.00 97.62 142 ILE A N 1
ATOM 1150 C CA . ILE A 1 142 ? -16.566 7.403 22.603 1.00 97.62 142 ILE A CA 1
ATOM 1151 C C . ILE A 1 142 ? -16.139 7.230 24.059 1.00 97.62 142 ILE A C 1
ATOM 1153 O O . ILE A 1 142 ? -16.951 6.782 24.866 1.00 97.62 142 ILE A O 1
ATOM 1157 N N . LEU A 1 143 ? -14.895 7.580 24.401 1.00 97.81 143 LEU A N 1
ATOM 1158 C CA . LEU A 1 143 ? -14.374 7.383 25.759 1.00 97.81 143 LEU A CA 1
ATOM 1159 C C . LEU A 1 143 ? -15.146 8.214 26.789 1.00 97.81 143 LEU A C 1
ATOM 1161 O O . LEU A 1 143 ? -15.423 7.744 27.890 1.00 97.81 143 LEU A O 1
ATOM 1165 N N . THR A 1 144 ? -15.574 9.417 26.407 1.00 97.75 144 THR A N 1
ATOM 1166 C CA . THR A 1 144 ? -16.426 10.269 27.242 1.00 97.75 144 THR A CA 1
ATOM 1167 C C . THR A 1 144 ? -17.796 9.629 27.459 1.00 97.75 144 THR A C 1
ATOM 1169 O O . THR A 1 144 ? -18.272 9.548 28.593 1.00 97.75 144 THR A O 1
ATOM 1172 N N . ALA A 1 145 ? -18.424 9.118 26.395 1.00 96.88 145 ALA A N 1
ATOM 1173 C CA . ALA A 1 145 ? -19.718 8.441 26.477 1.00 96.88 145 ALA A CA 1
ATOM 1174 C C . ALA A 1 145 ? -19.665 7.163 27.334 1.00 96.88 145 ALA A C 1
ATOM 1176 O O . ALA A 1 145 ? -20.633 6.849 28.029 1.00 96.88 145 ALA A O 1
ATOM 1177 N N . THR A 1 146 ? -18.535 6.449 27.334 1.00 95.12 146 THR A N 1
ATOM 1178 C CA . THR A 1 146 ? -18.313 5.265 28.181 1.00 95.12 146 THR A CA 1
ATOM 1179 C C . THR A 1 146 ? -17.800 5.596 29.580 1.00 95.12 146 THR A C 1
ATOM 1181 O O . THR A 1 146 ? -17.625 4.680 30.380 1.00 95.12 146 THR A O 1
ATOM 1184 N N . LYS A 1 147 ? -17.602 6.883 29.906 1.00 95.88 147 LYS A N 1
ATOM 1185 C CA . LYS A 1 147 ? -17.002 7.354 31.169 1.00 95.88 147 LYS A CA 1
ATOM 1186 C C . LYS A 1 147 ? -15.615 6.744 31.437 1.00 95.88 147 LYS A C 1
ATOM 1188 O O . LYS A 1 147 ? -15.243 6.534 32.590 1.00 95.88 147 LYS A O 1
ATOM 1193 N N . SER A 1 148 ? -14.873 6.450 30.373 1.00 95.81 148 SER A N 1
ATOM 1194 C CA . SER A 1 148 ? -13.492 5.968 30.423 1.00 95.81 148 SER A CA 1
ATOM 1195 C C . SER A 1 148 ? -12.513 7.134 30.595 1.00 95.81 148 SER A C 1
ATOM 1197 O O . SER A 1 148 ? -12.837 8.289 30.306 1.00 95.81 148 SER A O 1
ATOM 1199 N N . THR A 1 149 ? -11.286 6.836 31.027 1.00 96.25 149 THR A N 1
ATOM 1200 C CA . THR A 1 149 ? -10.197 7.823 31.015 1.00 96.25 149 THR A CA 1
ATOM 1201 C C . THR A 1 149 ? -9.841 8.169 29.571 1.00 96.25 149 THR A C 1
ATOM 1203 O O . THR A 1 149 ? -9.877 7.309 28.693 1.00 96.25 149 THR A O 1
ATOM 1206 N N . ILE A 1 150 ? -9.484 9.429 29.315 1.00 97.00 150 ILE A N 1
ATOM 1207 C CA . ILE A 1 150 ? -9.037 9.892 27.998 1.00 97.00 150 ILE A CA 1
ATOM 1208 C C . ILE A 1 150 ? -7.503 9.948 28.006 1.00 97.00 150 ILE A C 1
ATOM 1210 O O . ILE A 1 150 ? -6.937 10.767 28.735 1.00 97.00 150 ILE A O 1
ATOM 1214 N N . PRO A 1 151 ? -6.808 9.101 27.227 1.00 95.25 151 PRO A N 1
ATOM 1215 C CA . PRO A 1 151 ? -5.357 9.158 27.098 1.00 95.25 151 PRO A CA 1
ATOM 1216 C C . PRO A 1 151 ? -4.894 10.427 26.384 1.00 95.25 151 PRO A C 1
ATOM 1218 O O . PRO A 1 151 ? -5.607 10.996 25.559 1.00 95.25 151 PRO A O 1
ATOM 1221 N N . THR A 1 152 ? -3.636 10.804 26.606 1.00 95.94 152 THR A N 1
ATOM 1222 C CA . THR A 1 152 ? -2.962 11.791 25.757 1.00 95.94 152 THR A CA 1
ATOM 1223 C C . THR A 1 152 ? -2.545 11.139 24.441 1.00 95.94 152 THR A C 1
ATOM 1225 O O . THR A 1 152 ? -1.610 10.334 24.402 1.00 95.94 152 THR A O 1
ATOM 1228 N N . PHE A 1 153 ? -3.223 11.501 23.358 1.00 96.12 153 PHE A N 1
ATOM 1229 C CA . PHE A 1 153 ? -2.898 11.041 22.010 1.00 96.12 153 PHE A CA 1
ATOM 1230 C C . PHE A 1 153 ? -1.762 11.866 21.382 1.00 96.12 153 PHE A C 1
ATOM 1232 O O . PHE A 1 153 ? -1.514 13.010 21.761 1.00 96.12 153 PHE A O 1
ATOM 1239 N N . ASN A 1 154 ? -1.018 11.266 20.447 1.00 93.88 154 ASN A N 1
ATOM 1240 C CA . ASN A 1 154 ? 0.088 11.925 19.739 1.00 93.88 154 ASN A CA 1
ATOM 1241 C C . ASN A 1 154 ? 0.209 11.444 18.278 1.00 93.88 154 ASN A C 1
ATOM 1243 O O . ASN A 1 154 ? -0.716 10.863 17.724 1.00 93.88 154 ASN A O 1
ATOM 1247 N N . THR A 1 155 ? 1.339 11.682 17.613 1.00 94.19 155 THR A N 1
ATOM 1248 C CA . THR A 1 155 ? 1.546 11.292 16.205 1.00 94.19 155 THR A CA 1
ATOM 1249 C C . THR A 1 155 ? 1.817 9.795 15.997 1.00 94.19 155 THR A C 1
ATOM 1251 O O . THR A 1 155 ? 1.892 9.327 14.862 1.00 94.19 155 THR A O 1
ATOM 1254 N N . ASN A 1 156 ? 1.937 9.002 17.065 1.00 96.00 156 ASN A N 1
ATOM 1255 C CA . ASN A 1 156 ? 2.032 7.549 16.988 1.00 96.00 156 ASN A CA 1
ATOM 1256 C C . ASN A 1 156 ? 0.631 6.924 16.956 1.00 96.00 156 ASN A C 1
ATOM 1258 O O . ASN A 1 156 ? 0.119 6.421 17.956 1.00 96.00 156 ASN A O 1
ATOM 1262 N N . PHE A 1 157 ? 0.020 6.907 15.772 1.00 96.69 157 PHE A N 1
ATOM 1263 C CA . PHE A 1 157 ? -1.352 6.426 15.572 1.00 96.69 157 PHE A CA 1
ATOM 1264 C C . PHE A 1 157 ? -1.573 4.969 16.008 1.00 96.69 157 PHE A C 1
ATOM 1266 O O . PHE A 1 157 ? -2.644 4.627 16.506 1.00 96.69 157 PHE A O 1
ATOM 1273 N N . LYS A 1 158 ? -0.552 4.107 15.894 1.00 95.50 158 LYS A N 1
ATOM 1274 C CA . LYS A 1 158 ? -0.614 2.726 16.407 1.00 95.50 158 LYS A CA 1
ATOM 1275 C C . LYS A 1 158 ? -0.744 2.704 17.927 1.00 95.50 158 LYS A C 1
ATOM 1277 O O . LYS A 1 158 ? -1.578 1.969 18.454 1.00 95.50 158 LYS A O 1
ATOM 1282 N N . LYS A 1 159 ? 0.052 3.526 18.617 1.00 96.81 159 LYS A N 1
ATOM 1283 C CA . LYS A 1 159 ? -0.033 3.683 20.071 1.00 96.81 159 LYS A CA 1
ATOM 1284 C C . LYS A 1 159 ? -1.375 4.286 20.475 1.00 96.81 159 LYS A C 1
ATOM 1286 O O . LYS A 1 159 ? -2.004 3.748 21.374 1.00 96.81 159 LYS A O 1
ATOM 1291 N N . ASN A 1 160 ? -1.853 5.314 19.775 1.00 98.06 160 ASN A N 1
ATOM 1292 C CA . ASN A 1 160 ? -3.148 5.925 20.074 1.00 98.06 160 ASN A CA 1
ATOM 1293 C C . ASN A 1 160 ? -4.297 4.912 20.005 1.00 98.06 160 ASN A C 1
ATOM 1295 O O . ASN A 1 160 ? -5.125 4.861 20.909 1.00 98.06 160 ASN A O 1
ATOM 1299 N N . ILE A 1 161 ? -4.328 4.067 18.965 1.00 97.69 161 ILE A N 1
ATOM 1300 C CA . ILE A 1 161 ? -5.326 2.995 18.853 1.00 97.69 161 ILE A CA 1
ATOM 1301 C C . ILE A 1 161 ? -5.187 2.010 20.016 1.00 97.69 161 ILE A C 1
ATOM 1303 O O . ILE A 1 161 ? -6.203 1.595 20.568 1.00 97.69 161 ILE A O 1
ATOM 1307 N N . ALA A 1 162 ? -3.966 1.632 20.405 1.00 97.56 162 ALA A N 1
ATOM 1308 C CA . ALA A 1 162 ? -3.740 0.730 21.534 1.00 97.56 162 ALA A CA 1
ATOM 1309 C C . ALA A 1 162 ? -4.189 1.344 22.871 1.00 97.56 162 ALA A C 1
ATOM 1311 O O . ALA A 1 162 ? -4.887 0.682 23.632 1.00 97.56 162 ALA A O 1
ATOM 1312 N N . ASP A 1 163 ? -3.868 2.613 23.132 1.00 98.12 163 ASP A N 1
ATOM 1313 C CA . ASP A 1 163 ? -4.294 3.317 24.345 1.00 98.12 163 ASP A CA 1
ATOM 1314 C C . ASP A 1 163 ? -5.818 3.474 24.388 1.00 98.12 163 ASP A C 1
ATOM 1316 O O . ASP A 1 163 ? -6.436 3.116 25.384 1.00 98.12 163 ASP A O 1
ATOM 1320 N N . PHE A 1 164 ? -6.445 3.894 23.283 1.00 98.44 164 PHE A N 1
ATOM 1321 C CA . PHE A 1 164 ? -7.906 3.912 23.155 1.00 98.44 164 PHE A CA 1
ATOM 1322 C C . PHE A 1 164 ? -8.517 2.531 23.427 1.00 98.44 164 PHE A C 1
ATOM 1324 O O . PHE A 1 164 ? -9.518 2.414 24.126 1.00 98.44 164 PHE A O 1
ATOM 1331 N N . THR A 1 165 ? -7.908 1.472 22.885 1.00 98.00 165 THR A N 1
ATOM 1332 C CA . THR A 1 165 ? -8.373 0.094 23.089 1.00 98.00 165 THR A CA 1
ATOM 1333 C C . THR A 1 165 ? -8.301 -0.286 24.566 1.00 98.00 165 THR A C 1
ATOM 1335 O O . THR A 1 165 ? -9.261 -0.845 25.092 1.00 98.00 165 THR A O 1
ATOM 1338 N N . ARG A 1 166 ? -7.198 0.054 25.241 1.00 97.94 166 ARG A N 1
ATOM 1339 C CA . ARG A 1 166 ? -7.002 -0.224 26.665 1.00 97.94 166 ARG A CA 1
ATOM 1340 C C . ARG A 1 166 ? -8.047 0.476 27.526 1.00 97.94 166 ARG A C 1
ATOM 1342 O O . ARG A 1 166 ? -8.611 -0.169 28.397 1.00 97.94 166 ARG A O 1
ATOM 1349 N N . GLU A 1 167 ? -8.358 1.737 27.246 1.00 97.94 167 GLU A N 1
ATOM 1350 C CA . GLU A 1 167 ? -9.371 2.480 28.011 1.00 97.94 167 GLU A CA 1
ATOM 1351 C C . GLU A 1 167 ? -10.808 2.034 27.719 1.00 97.94 167 GLU A C 1
ATOM 1353 O O . GLU A 1 167 ? -11.675 2.097 28.593 1.00 97.94 167 GLU A O 1
ATOM 1358 N N . LEU A 1 168 ? -11.082 1.566 26.499 1.00 97.19 168 LEU A N 1
ATOM 1359 C CA . LEU A 1 168 ? -12.417 1.110 26.115 1.00 97.19 168 LEU A CA 1
ATOM 1360 C C . LEU A 1 168 ? -12.713 -0.326 26.577 1.00 97.19 168 LEU A C 1
ATOM 1362 O O . LEU A 1 168 ? -13.844 -0.628 26.948 1.00 97.19 168 LEU A O 1
ATOM 1366 N N . TYR A 1 169 ? -11.721 -1.220 26.531 1.00 96.31 169 TYR A N 1
ATOM 1367 C CA . TYR A 1 169 ? -11.901 -2.658 26.783 1.00 96.31 169 TYR A CA 1
ATOM 1368 C C . TYR A 1 169 ? -11.159 -3.178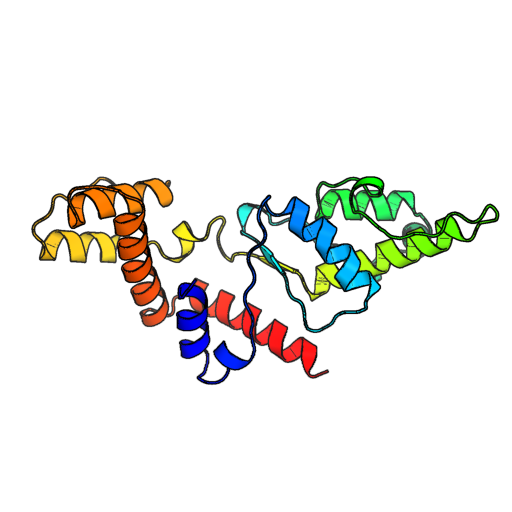 28.024 1.00 96.31 169 TYR A C 1
ATOM 1370 O O . TYR A 1 169 ? -11.281 -4.355 28.356 1.00 96.31 169 TYR A O 1
ATOM 1378 N N . GLY A 1 170 ? -10.363 -2.343 28.694 1.00 96.00 170 GLY A N 1
ATOM 1379 C CA . GLY A 1 170 ? -9.524 -2.716 29.839 1.00 96.00 170 GLY A CA 1
ATOM 1380 C C . GLY A 1 170 ? -8.192 -3.388 29.474 1.00 96.00 170 GLY A C 1
ATOM 1381 O O . GLY A 1 170 ? -7.363 -3.614 30.351 1.00 96.00 170 GLY A O 1
ATOM 1382 N N . ASN A 1 171 ? -7.956 -3.717 28.200 1.00 94.75 171 ASN A N 1
ATOM 1383 C CA . ASN A 1 171 ? -6.690 -4.252 27.691 1.00 94.75 171 ASN A CA 1
ATOM 1384 C C . ASN A 1 171 ? -6.534 -3.960 26.188 1.00 94.75 171 ASN A C 1
ATOM 1386 O O . ASN A 1 171 ? -7.501 -3.626 25.508 1.00 94.75 1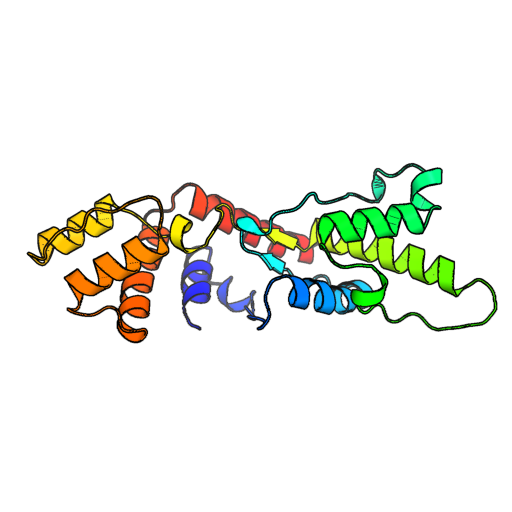71 ASN A O 1
ATOM 1390 N N . ASP A 1 172 ? -5.323 -4.115 25.659 1.00 94.75 172 ASP A N 1
ATOM 1391 C CA . ASP A 1 172 ? -4.969 -3.936 24.247 1.00 94.75 172 ASP A CA 1
ATOM 1392 C C . ASP A 1 172 ? -4.614 -5.268 23.563 1.00 94.75 172 ASP A C 1
ATOM 1394 O O . ASP A 1 172 ? -3.760 -5.343 22.677 1.00 94.75 172 ASP A O 1
ATOM 1398 N N . GLU A 1 173 ? -5.301 -6.351 23.935 1.00 96.06 173 GLU A N 1
ATOM 1399 C CA . GLU A 1 173 ? -5.135 -7.635 23.261 1.00 96.06 173 GLU A CA 1
ATOM 1400 C C . GLU A 1 173 ? -5.480 -7.545 21.766 1.00 96.06 173 GLU A C 1
ATOM 1402 O O . GLU A 1 173 ? -6.299 -6.739 21.314 1.00 96.06 173 GLU A O 1
ATOM 1407 N N . LYS A 1 174 ? -4.890 -8.435 20.957 1.00 93.75 174 LYS A N 1
ATOM 1408 C CA . LYS A 1 174 ? -5.052 -8.427 19.490 1.00 93.75 174 LYS A CA 1
ATOM 1409 C C . LYS A 1 174 ? -6.517 -8.455 19.037 1.00 93.75 174 LYS A C 1
ATOM 1411 O O . LYS A 1 174 ? -6.827 -7.907 17.981 1.00 93.75 174 LYS A O 1
ATOM 1416 N N . SER A 1 175 ? -7.405 -9.132 19.763 1.00 94.75 175 SER A N 1
ATOM 1417 C CA . SER A 1 175 ? -8.853 -9.167 19.498 1.00 94.75 175 SER A CA 1
ATOM 1418 C C . SER A 1 175 ? -9.500 -7.795 19.710 1.00 94.75 175 SER A C 1
ATOM 1420 O O . SER A 1 175 ? -10.224 -7.325 18.830 1.00 94.75 175 SER A O 1
ATOM 1422 N N . ASN A 1 176 ? -9.174 -7.123 20.812 1.00 96.38 176 ASN A N 1
ATOM 1423 C CA . ASN A 1 176 ? -9.715 -5.815 21.173 1.00 96.38 176 ASN A CA 1
ATOM 1424 C C . ASN A 1 176 ? -9.158 -4.702 20.286 1.00 96.38 176 ASN A C 1
ATOM 1426 O O . ASN A 1 176 ? -9.936 -3.902 19.767 1.00 96.38 176 ASN A O 1
ATOM 1430 N N . ILE A 1 177 ? -7.859 -4.725 19.962 1.00 96.19 177 ILE A N 1
ATOM 1431 C CA . ILE A 1 177 ? -7.283 -3.815 18.953 1.00 96.19 177 ILE A CA 1
ATOM 1432 C C . ILE A 1 177 ? -8.029 -3.988 17.630 1.00 96.19 177 ILE A C 1
ATOM 1434 O O . ILE A 1 177 ? -8.356 -3.019 16.941 1.00 96.19 177 ILE A O 1
ATOM 1438 N N . LYS A 1 178 ? -8.347 -5.236 17.260 1.00 93.06 178 LYS A N 1
ATOM 1439 C CA . LYS A 1 178 ? -9.090 -5.490 16.029 1.00 93.06 178 LYS A CA 1
ATOM 1440 C C . LYS A 1 178 ? -10.518 -4.943 16.073 1.00 93.06 178 LYS A C 1
ATOM 1442 O O . LYS A 1 178 ? -11.001 -4.512 15.020 1.00 93.06 178 LYS A O 1
ATOM 1447 N N . ALA A 1 179 ? -11.176 -4.984 17.227 1.00 93.75 179 ALA A N 1
ATOM 1448 C CA . ALA A 1 179 ? -12.496 -4.401 17.430 1.00 93.75 179 ALA A CA 1
ATOM 1449 C C . ALA A 1 179 ? -12.435 -2.869 17.353 1.00 93.75 179 ALA A C 1
ATOM 1451 O O . ALA A 1 179 ? -13.162 -2.284 16.553 1.00 93.75 179 ALA A O 1
ATOM 1452 N N . ALA A 1 180 ? -11.498 -2.233 18.061 1.00 95.81 180 ALA A N 1
ATOM 1453 C CA . ALA A 1 180 ? -11.259 -0.789 18.004 1.00 95.81 180 ALA A CA 1
ATOM 1454 C C . ALA A 1 180 ? -11.006 -0.299 16.570 1.00 95.81 180 ALA A C 1
ATOM 1456 O O . ALA A 1 180 ? -11.687 0.603 16.088 1.00 95.81 180 ALA A O 1
ATOM 1457 N N . GLN A 1 181 ? -10.113 -0.962 15.829 1.00 95.12 181 GLN A N 1
ATOM 1458 C CA . GLN A 1 181 ? -9.870 -0.649 14.416 1.00 95.12 181 GLN A CA 1
ATOM 1459 C C . GLN A 1 181 ? -11.147 -0.723 13.569 1.00 95.12 181 GLN A C 1
ATOM 1461 O O . GLN A 1 181 ? -11.309 0.072 12.650 1.00 95.12 181 GLN A O 1
ATOM 1466 N N . LYS A 1 182 ? -12.069 -1.654 13.857 1.00 92.44 182 LYS A N 1
ATOM 1467 C CA . LYS A 1 182 ? -13.344 -1.749 13.130 1.00 92.44 182 LYS A CA 1
ATOM 1468 C C . LYS A 1 182 ? -14.242 -0.541 13.408 1.00 92.44 182 LYS A C 1
ATOM 1470 O O . LYS A 1 182 ? -14.873 -0.046 12.480 1.00 92.44 182 LYS A O 1
ATOM 1475 N N . ILE A 1 183 ? -14.273 -0.051 14.647 1.00 94.56 183 ILE A N 1
ATOM 1476 C CA . ILE A 1 183 ? -15.015 1.165 15.006 1.00 94.56 183 ILE A CA 1
ATOM 1477 C C . ILE A 1 183 ? -14.484 2.355 14.189 1.00 94.56 183 ILE A C 1
ATOM 1479 O O . ILE A 1 183 ? -15.268 3.054 13.547 1.00 94.56 183 ILE A O 1
ATOM 1483 N N . PHE A 1 184 ? -13.161 2.533 14.133 1.00 95.69 184 PHE A N 1
ATOM 1484 C CA . PHE A 1 184 ? -12.537 3.613 13.362 1.00 95.69 184 PHE A CA 1
ATOM 1485 C C . PHE A 1 184 ? -12.743 3.480 11.851 1.00 95.69 184 PHE A C 1
ATOM 1487 O O . PHE A 1 184 ? -13.083 4.463 11.202 1.00 95.69 184 PHE A O 1
ATOM 1494 N N . ILE A 1 185 ? -12.623 2.273 11.290 1.00 92.44 185 ILE A N 1
ATOM 1495 C CA . ILE A 1 185 ? -12.903 2.023 9.865 1.00 92.44 185 ILE A CA 1
ATOM 1496 C C . ILE A 1 185 ? -14.354 2.380 9.528 1.00 92.44 185 ILE A C 1
ATOM 1498 O O . ILE A 1 185 ? -14.604 3.060 8.537 1.00 92.44 185 ILE A O 1
ATOM 1502 N N . ASN A 1 186 ? -15.311 1.984 10.368 1.00 90.75 186 ASN A N 1
ATOM 1503 C CA . ASN A 1 186 ? -16.717 2.319 10.150 1.00 90.75 186 ASN A CA 1
ATOM 1504 C C . ASN A 1 186 ? -16.953 3.834 10.199 1.00 90.75 186 ASN A C 1
ATOM 1506 O O . ASN A 1 186 ? -17.715 4.365 9.396 1.00 90.75 186 ASN A O 1
ATOM 1510 N N . ASN A 1 187 ? -16.303 4.538 11.127 1.00 93.56 187 ASN A N 1
ATOM 1511 C CA . ASN A 1 187 ? -16.374 5.995 11.194 1.00 93.56 187 ASN A CA 1
ATOM 1512 C C . ASN A 1 187 ? -15.758 6.659 9.954 1.00 93.56 187 ASN A C 1
ATOM 1514 O O . ASN A 1 187 ? -16.355 7.565 9.381 1.00 93.56 187 ASN A O 1
ATOM 1518 N N . PHE A 1 188 ? -14.598 6.176 9.511 1.00 92.88 188 PHE A N 1
ATOM 1519 C CA . PHE A 1 188 ? -13.919 6.631 8.299 1.00 92.88 188 PHE A CA 1
ATOM 1520 C C . PHE A 1 188 ? -14.815 6.496 7.057 1.00 92.88 188 PHE A C 1
ATOM 1522 O O . PHE A 1 188 ? -15.016 7.469 6.331 1.00 92.88 188 PHE A O 1
ATOM 1529 N N . ILE A 1 189 ? -15.427 5.322 6.874 1.00 89.06 189 ILE A N 1
ATOM 1530 C CA . ILE A 1 189 ? -16.377 5.040 5.789 1.00 89.06 189 ILE A CA 1
ATOM 1531 C C . ILE A 1 189 ? -17.582 5.988 5.839 1.00 89.06 189 ILE A C 1
ATOM 1533 O O . ILE A 1 189 ? -17.985 6.522 4.810 1.00 89.06 189 ILE A O 1
ATOM 1537 N N . LYS A 1 190 ? -18.151 6.226 7.028 1.00 90.12 190 LYS A N 1
ATOM 1538 C CA . LYS A 1 190 ? -19.310 7.118 7.196 1.00 90.12 190 LYS A CA 1
ATOM 1539 C C . LYS A 1 190 ? -18.973 8.578 6.917 1.00 90.12 190 LYS A C 1
ATOM 1541 O O . LYS A 1 190 ? -19.772 9.280 6.306 1.00 90.12 190 LYS A O 1
ATOM 1546 N N . LYS A 1 191 ? -17.811 9.042 7.383 1.00 91.25 191 LYS A N 1
ATOM 1547 C CA . LYS A 1 191 ? -17.403 10.448 7.281 1.00 91.25 191 LYS A CA 1
ATOM 1548 C C . LYS A 1 191 ? -17.033 10.848 5.855 1.00 91.25 191 LYS A C 1
ATOM 1550 O O . LYS A 1 191 ? -17.180 12.020 5.528 1.00 91.25 191 LYS A O 1
ATOM 1555 N N . LYS A 1 192 ? -16.548 9.902 5.038 1.00 90.56 192 LYS A N 1
ATOM 1556 C CA . LYS A 1 192 ? -16.108 10.137 3.650 1.00 90.56 192 LYS A CA 1
ATOM 1557 C C . LYS A 1 192 ? -15.196 11.367 3.546 1.00 90.56 192 LYS A C 1
ATOM 1559 O O . LYS A 1 192 ? -15.458 12.308 2.811 1.00 90.56 192 LYS A O 1
ATOM 1564 N N . ASN A 1 193 ? -14.142 11.390 4.359 1.00 90.00 193 ASN A N 1
ATOM 1565 C CA . ASN A 1 193 ? -13.152 12.468 4.331 1.00 90.00 193 ASN A CA 1
ATOM 1566 C C . ASN A 1 193 ? -12.324 12.451 3.028 1.00 90.00 193 ASN A C 1
ATOM 1568 O O . ASN A 1 193 ? -12.498 11.604 2.151 1.00 90.00 193 ASN A O 1
ATOM 1572 N N . ASN A 1 194 ? -11.386 13.391 2.907 1.00 93.12 194 ASN A N 1
ATOM 1573 C CA . ASN A 1 194 ? -10.514 13.491 1.740 1.00 93.12 194 ASN A CA 1
ATOM 1574 C C . ASN A 1 194 ? -9.766 12.174 1.446 1.00 93.12 194 ASN A C 1
ATOM 1576 O O . ASN A 1 194 ? -9.726 11.730 0.301 1.00 93.12 194 ASN A O 1
ATOM 1580 N N . GLU A 1 195 ? -9.237 11.506 2.472 1.00 92.06 195 GLU A N 1
ATOM 1581 C CA . GLU A 1 195 ? -8.527 10.232 2.323 1.00 92.06 195 GLU A CA 1
ATOM 1582 C C . GLU A 1 195 ? -9.440 9.108 1.797 1.00 92.06 195 GLU A C 1
ATOM 1584 O O . GLU A 1 195 ? -9.004 8.291 0.983 1.00 92.06 195 GLU A O 1
ATOM 1589 N N . TYR A 1 196 ? -10.719 9.080 2.195 1.00 91.31 196 TYR A N 1
ATOM 1590 C CA . TYR A 1 196 ? -11.714 8.162 1.628 1.00 91.31 196 TYR A CA 1
ATOM 1591 C C . TYR A 1 196 ? -11.909 8.399 0.129 1.00 91.31 196 TYR A C 1
ATOM 1593 O O . TYR A 1 196 ? -11.923 7.445 -0.654 1.00 91.31 196 TYR A O 1
ATOM 1601 N N . HIS A 1 197 ? -12.029 9.659 -0.293 1.00 91.81 197 HIS A N 1
ATOM 1602 C CA . HIS A 1 197 ? -12.191 9.998 -1.706 1.00 91.81 197 HIS A CA 1
ATOM 1603 C C . HIS A 1 197 ? -10.944 9.669 -2.531 1.00 91.81 197 HIS A C 1
ATOM 1605 O O . HIS A 1 197 ? -11.073 9.153 -3.640 1.00 91.81 197 HIS A O 1
ATOM 1611 N N . GLN A 1 198 ? -9.747 9.882 -1.982 1.00 92.44 198 GLN A N 1
ATOM 1612 C CA . GLN A 1 198 ? -8.490 9.489 -2.624 1.00 92.44 198 GLN A CA 1
ATOM 1613 C C . GLN A 1 198 ? -8.404 7.970 -2.823 1.00 92.44 198 GLN A C 1
ATOM 1615 O O . GLN A 1 198 ? -8.108 7.518 -3.927 1.00 92.44 198 GLN A O 1
ATOM 1620 N N . LEU A 1 199 ? -8.734 7.173 -1.799 1.00 91.06 199 LEU A N 1
ATOM 1621 C CA . LEU A 1 199 ? -8.770 5.711 -1.928 1.00 91.06 199 LEU A CA 1
ATOM 1622 C C . LEU A 1 199 ? -9.841 5.231 -2.903 1.00 91.06 199 LEU A C 1
ATOM 1624 O O . LEU A 1 199 ? -9.593 4.326 -3.696 1.00 91.06 199 LEU A O 1
ATOM 1628 N N . SER A 1 200 ? -11.018 5.853 -2.873 1.00 89.94 200 SER A N 1
ATOM 1629 C CA . SER A 1 200 ? -12.096 5.533 -3.810 1.00 89.94 200 SER A CA 1
ATOM 1630 C C . SER A 1 200 ? -11.669 5.798 -5.250 1.00 89.94 200 SER A C 1
ATOM 1632 O O . SER A 1 200 ? -11.930 4.970 -6.120 1.00 89.94 200 SER A O 1
ATOM 1634 N N . LYS A 1 201 ? -10.959 6.906 -5.492 1.00 91.94 201 LYS A N 1
ATOM 1635 C CA . LYS A 1 201 ? -10.418 7.244 -6.808 1.00 91.94 201 LYS A CA 1
ATOM 1636 C C . LYS A 1 201 ? -9.398 6.210 -7.290 1.00 91.94 201 LYS A C 1
ATOM 1638 O O . LYS A 1 201 ? -9.564 5.702 -8.389 1.00 91.94 201 LYS A O 1
ATOM 1643 N N . ILE A 1 202 ? -8.435 5.815 -6.453 1.00 91.81 202 ILE A N 1
ATOM 1644 C CA . ILE A 1 202 ? -7.458 4.760 -6.797 1.00 91.81 202 ILE A CA 1
ATOM 1645 C C . ILE A 1 202 ? -8.173 3.476 -7.253 1.00 91.81 202 ILE A C 1
ATOM 1647 O O . ILE A 1 202 ? -7.846 2.897 -8.287 1.00 91.81 202 ILE A O 1
ATOM 1651 N N . LEU A 1 203 ? -9.196 3.045 -6.510 1.00 89.31 203 LEU A N 1
ATOM 1652 C CA . LEU A 1 203 ? -9.953 1.832 -6.838 1.00 89.31 203 LEU A CA 1
ATOM 1653 C C . LEU A 1 203 ? -10.787 1.978 -8.123 1.00 89.31 203 LEU A C 1
ATOM 1655 O O . LEU A 1 203 ? -10.949 1.011 -8.872 1.00 89.31 203 LEU A O 1
ATOM 1659 N N . GLN A 1 204 ? -11.314 3.172 -8.396 1.00 89.50 204 GLN A N 1
ATOM 1660 C CA . GLN A 1 204 ? -12.017 3.485 -9.644 1.00 89.50 204 GLN A CA 1
ATOM 1661 C C . GLN A 1 204 ? -11.067 3.508 -10.849 1.00 89.50 204 GLN A C 1
ATOM 1663 O O . GLN A 1 204 ? -11.421 2.990 -11.912 1.00 89.50 204 GLN A O 1
ATOM 1668 N N . ASP A 1 205 ? -9.861 4.046 -10.678 1.00 90.06 205 ASP A N 1
ATOM 1669 C CA . ASP A 1 205 ? -8.833 4.112 -11.718 1.00 90.06 205 ASP A CA 1
ATOM 1670 C C . ASP A 1 205 ? -8.351 2.700 -12.096 1.00 90.06 205 ASP A C 1
ATOM 1672 O O . ASP A 1 205 ? -8.254 2.380 -13.285 1.00 90.06 205 ASP A O 1
ATOM 1676 N N . PHE A 1 206 ? -8.178 1.808 -11.111 1.00 89.50 206 PHE A N 1
ATOM 1677 C CA . PHE A 1 206 ? -7.903 0.382 -11.344 1.00 89.50 206 PHE A CA 1
ATOM 1678 C C . PHE A 1 206 ? -9.017 -0.311 -12.131 1.00 89.50 206 PHE A C 1
ATOM 1680 O O . PHE A 1 206 ? -8.757 -1.014 -13.104 1.00 89.50 206 PHE A O 1
ATOM 1687 N N . LYS A 1 207 ? -10.283 -0.086 -11.760 1.00 84.44 207 LYS A N 1
ATOM 1688 C CA . LYS A 1 207 ? -11.425 -0.659 -12.492 1.00 84.44 207 LYS A CA 1
ATOM 1689 C C . LYS A 1 207 ? -11.484 -0.169 -13.941 1.00 84.44 207 LYS A C 1
ATOM 1691 O O . LYS A 1 207 ? -11.865 -0.931 -14.827 1.00 84.44 207 LYS A O 1
ATOM 1696 N N . SER A 1 208 ? -11.161 1.099 -14.172 1.00 85.00 208 SER A N 1
ATOM 1697 C CA . SER A 1 208 ? -11.233 1.716 -15.500 1.00 85.00 208 SER A CA 1
ATOM 1698 C C . SER A 1 208 ? -10.109 1.230 -16.416 1.00 85.00 208 SER A C 1
ATOM 1700 O O . SER A 1 208 ? -10.350 1.050 -17.605 1.00 85.00 208 SER A O 1
ATOM 1702 N N . HIS A 1 209 ? -8.930 0.925 -15.862 1.00 80.06 209 HIS A N 1
ATOM 1703 C CA . HIS A 1 209 ? -7.795 0.363 -16.604 1.00 80.06 209 HIS A CA 1
ATOM 1704 C C . HIS A 1 209 ? -8.087 -0.986 -17.271 1.00 80.06 209 HIS A C 1
ATOM 1706 O O . HIS A 1 209 ? -7.505 -1.278 -18.304 1.00 80.06 209 HIS A O 1
ATOM 1712 N N . VAL A 1 210 ? -8.984 -1.798 -16.707 1.00 74.31 210 VAL A N 1
ATOM 1713 C CA . VAL A 1 210 ? -9.339 -3.123 -17.251 1.00 74.31 210 VAL A CA 1
ATOM 1714 C C . VAL A 1 210 ? -10.323 -3.034 -18.427 1.00 74.31 210 VAL A C 1
ATOM 1716 O O . VAL A 1 210 ? -10.487 -3.988 -19.180 1.00 74.31 210 VAL A O 1
ATOM 1719 N N . LYS A 1 211 ? -11.038 -1.911 -18.570 1.00 59.09 211 LYS A N 1
ATOM 1720 C CA . LYS A 1 211 ? -12.107 -1.758 -19.571 1.00 59.09 211 LYS A CA 1
ATOM 1721 C C . LYS A 1 211 ? -11.635 -1.223 -20.926 1.00 59.09 211 LYS A C 1
ATOM 1723 O O . LYS A 1 211 ? -12.443 -1.224 -21.854 1.00 59.09 211 LYS A O 1
ATOM 1728 N N . ASN A 1 212 ? -10.391 -0.760 -21.015 1.00 44.19 212 ASN A N 1
ATOM 1729 C CA . ASN A 1 212 ? -9.757 -0.247 -22.231 1.00 44.19 212 ASN A CA 1
ATOM 1730 C C . ASN A 1 212 ? -8.719 -1.245 -22.737 1.00 44.19 212 ASN A C 1
ATOM 1732 O O . ASN A 1 212 ? -8.519 -1.279 -23.969 1.00 44.19 212 ASN A O 1
#

Radius of gyration: 21.36 Å; Cα contacts (8 Å, |Δi|>4): 207; chains: 1; bounding box: 48×32×59 Å